Protein AF-Q17BY6-F1 (afdb_monomer)

InterPro domains:
  IPR004481 Sodium/potassium/calcium exchanger [PTHR10846] (1-172)
  IPR004481 Sodium/potassium/calcium exchanger [TIGR00367] (18-169)
  IPR004837 Sodium/calcium exchanger membrane region [PF01699] (20-161)
  IPR044880 NCX, central ion-binding domain superfamily [G3DSA:1.20.1420.30] (51-187)

Solvent-accessible surface area (backbone atoms only — not comparable to full-atom values): 12194 Å² total; per-residue (Å²): 129,84,80,73,97,64,57,76,70,49,41,74,75,53,47,50,59,57,52,52,51,51,51,52,50,51,52,52,50,52,53,48,46,43,63,72,49,47,51,56,52,50,52,52,52,35,62,75,69,70,56,56,69,70,58,38,49,70,43,56,53,48,51,57,68,47,42,64,57,51,51,53,43,54,56,45,51,79,70,39,94,47,79,69,41,56,57,50,48,54,49,49,54,54,47,49,55,53,49,52,54,50,50,50,63,72,70,48,92,63,89,79,85,72,62,65,66,66,53,53,51,54,52,50,55,50,51,52,53,52,52,52,50,55,57,53,53,72,72,78,57,86,48,74,66,58,56,47,50,56,50,48,53,51,51,52,48,56,51,48,58,67,52,44,61,60,50,56,66,70,69,74,67,76,92,75,83,70,73,72,72,80,82,47,68,60,58,56,47,51,49,50,51,49,50,53,52,53,52,50,54,55,65,73,69,60,133

Mean predicted aligned error: 12.89 Å

pLDDT: mean 71.45, std 16.52, range [37.72, 91.88]

Organism: Aedes aegypti (NCBI:txid7159)

Radius of gyration: 22.15 Å; Cα contacts (8 Å, |Δi|>4): 42; chains: 1; bounding box: 62×40×50 Å

Sequence (207 aa):
FPEDLFTLEQRRNGAVVLHILGVIYMFVALAIVCDEFFVPSLDVIIEKLGITDDVAGATFMAAGGSAPELFTSVIGVFVSFDDVGIGTIVGSAVFNILFVIGMCALFSKTLLTLTWWPLFRDCTFYSVSLLTLIYFFRDNSIEWWEALVLFIIYIAYAVFMKFNQTVERCCGGKNICSRFPRVGFVSDLSSIYGTIIDGTIKMASLP

Foldseek 3Di:
DPDDPDDPVRCVVPCVVVVVVVVVVVVVVVLCCCQPPVVVVLVVVCVVVVHDPVVSCVPVVVCSVCVVLVVVLVVQCVVDPAPVSVVVSVVVVVCCVCVVVVVCVVPDPDDDPDDPVVVVLVVVLVVVLVVLVVVCCVVVDHDPVSVVVSVVSVVVSVVVSVCVVVVVVVVDDDDPPCPPPSPSVVVVVVVVVVCVVVVVVVVVPDD

Structure (mmCIF, N/CA/C/O backbone):
data_AF-Q17BY6-F1
#
_entry.id   AF-Q17BY6-F1
#
loop_
_atom_site.group_PDB
_atom_site.id
_atom_site.type_symbol
_atom_site.label_atom_id
_atom_site.label_alt_id
_atom_site.label_comp_id
_atom_site.label_asym_id
_atom_site.label_entity_id
_atom_site.label_seq_id
_atom_site.pdbx_PDB_ins_code
_atom_site.Cartn_x
_atom_site.Cartn_y
_atom_site.Cartn_z
_atom_site.occupancy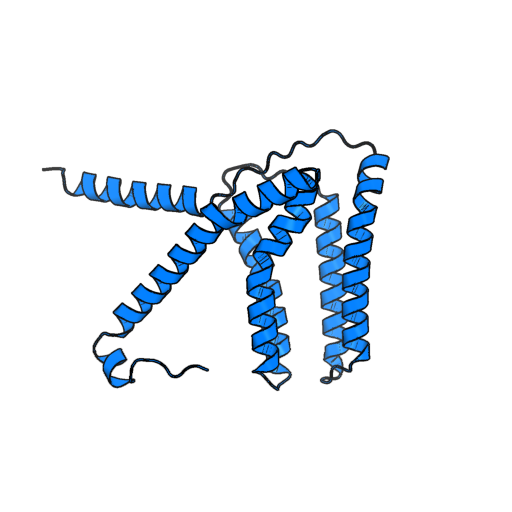
_atom_site.B_iso_or_equiv
_atom_site.auth_seq_id
_atom_site.auth_comp_id
_atom_site.auth_asym_id
_atom_site.auth_atom_id
_atom_site.pdbx_PDB_model_num
ATOM 1 N N . PHE A 1 1 ? 10.530 7.530 -20.402 1.00 44.47 1 PHE A N 1
ATOM 2 C CA . PHE A 1 1 ? 11.345 7.944 -19.243 1.00 44.47 1 PHE A CA 1
ATOM 3 C C . PHE A 1 1 ? 11.883 9.339 -19.519 1.00 44.47 1 PHE A C 1
ATOM 5 O O . PHE A 1 1 ? 12.320 9.543 -20.647 1.00 44.47 1 PHE A O 1
ATOM 12 N N . PRO A 1 2 ? 11.776 10.306 -18.589 1.00 48.66 2 PRO A N 1
ATOM 13 C CA . PRO A 1 2 ? 12.381 11.624 -18.784 1.00 48.66 2 PRO A CA 1
ATOM 14 C C . PRO A 1 2 ? 13.899 11.473 -18.939 1.00 48.66 2 PRO A C 1
ATOM 16 O O . PRO A 1 2 ? 14.495 10.608 -18.299 1.00 48.66 2 PRO A O 1
ATOM 19 N N . GLU A 1 3 ? 14.505 12.272 -19.815 1.00 49.59 3 GLU A N 1
ATOM 20 C CA . GLU A 1 3 ? 15.957 12.264 -19.998 1.00 49.59 3 GLU A CA 1
ATOM 21 C C . GLU A 1 3 ? 16.642 12.737 -18.708 1.00 49.59 3 GLU A C 1
ATOM 23 O O . GLU A 1 3 ? 16.251 13.747 -18.116 1.00 49.59 3 GLU A O 1
ATOM 28 N N . ASP A 1 4 ? 17.635 11.973 -18.244 1.00 58.44 4 ASP A N 1
ATOM 29 C CA . ASP A 1 4 ? 18.432 12.321 -17.067 1.00 58.44 4 ASP A CA 1
ATOM 30 C C . ASP A 1 4 ? 19.098 13.688 -17.305 1.00 58.44 4 ASP A C 1
ATOM 32 O O . ASP A 1 4 ? 19.803 13.885 -18.294 1.00 58.44 4 ASP A O 1
ATOM 36 N N . LEU A 1 5 ? 18.916 14.632 -16.374 1.00 58.53 5 LEU A N 1
ATOM 37 C CA . LEU A 1 5 ? 19.451 16.000 -16.485 1.00 58.53 5 LEU A CA 1
ATOM 38 C C . LEU A 1 5 ? 20.998 16.058 -16.488 1.00 58.53 5 LEU A C 1
ATOM 40 O O . LEU A 1 5 ? 21.574 17.124 -16.695 1.00 58.53 5 LEU A O 1
ATOM 44 N N . PHE A 1 6 ? 21.672 14.931 -16.226 1.00 58.47 6 PHE A N 1
ATOM 45 C CA . PHE A 1 6 ? 23.123 14.822 -16.084 1.00 58.47 6 PHE A CA 1
ATOM 46 C C . PHE A 1 6 ? 23.700 13.722 -16.981 1.00 58.47 6 PHE A C 1
ATOM 48 O O . PHE A 1 6 ? 23.276 12.567 -16.938 1.00 58.47 6 PHE A O 1
ATOM 55 N N . THR A 1 7 ? 24.738 14.063 -17.743 1.00 67.25 7 THR A N 1
ATOM 56 C CA . THR A 1 7 ? 25.498 13.126 -18.580 1.00 67.25 7 THR A CA 1
ATOM 57 C C . THR A 1 7 ? 26.375 12.181 -17.738 1.00 67.25 7 THR A C 1
ATOM 59 O O . THR A 1 7 ? 26.792 12.498 -16.620 1.00 67.25 7 THR A O 1
ATOM 62 N N . LEU A 1 8 ? 26.686 10.993 -18.280 1.00 63.50 8 LEU A N 1
ATOM 63 C CA . LEU A 1 8 ? 27.449 9.924 -17.603 1.00 63.50 8 LEU A CA 1
ATOM 64 C C . LEU A 1 8 ? 28.819 10.382 -17.057 1.00 63.50 8 LEU A C 1
ATOM 66 O O . LEU A 1 8 ? 29.254 9.908 -16.005 1.00 63.50 8 LEU A O 1
ATOM 70 N N . GLU A 1 9 ? 29.482 11.330 -17.725 1.00 64.56 9 GLU A N 1
ATOM 71 C CA . GLU A 1 9 ? 30.765 11.893 -17.277 1.00 64.56 9 GLU A CA 1
ATOM 72 C C . GLU A 1 9 ? 30.624 12.762 -16.016 1.00 64.56 9 GLU A C 1
ATOM 74 O O . GLU A 1 9 ? 31.494 12.739 -15.143 1.00 64.56 9 GLU A O 1
ATOM 79 N N . GLN A 1 10 ? 29.494 13.458 -15.859 1.00 61.78 10 GLN A N 1
ATOM 80 C CA . GLN A 1 10 ? 29.205 14.309 -14.703 1.00 61.78 10 GLN A CA 1
ATOM 81 C C . GLN A 1 10 ? 28.865 13.477 -13.458 1.00 61.78 10 GLN A C 1
ATOM 83 O O . GLN A 1 10 ? 29.325 13.802 -12.360 1.00 61.78 10 GLN A O 1
ATOM 88 N N . ARG A 1 11 ? 28.165 12.338 -13.619 1.00 61.31 11 ARG A N 1
ATOM 89 C CA . ARG A 1 11 ? 27.981 11.346 -12.537 1.00 61.31 11 ARG A CA 1
ATOM 90 C C . ARG A 1 11 ? 29.324 10.814 -12.027 1.00 61.31 11 ARG A C 1
ATOM 92 O O . ARG A 1 11 ? 29.521 10.751 -10.814 1.00 61.31 11 ARG A O 1
ATOM 99 N N . ARG A 1 12 ? 30.269 10.495 -12.921 1.00 63.47 12 ARG A N 1
ATOM 100 C CA . ARG A 1 12 ? 31.581 9.930 -12.549 1.00 63.47 12 ARG A CA 1
ATOM 101 C C . ARG A 1 12 ? 32.501 10.924 -11.820 1.00 63.47 12 ARG A C 1
ATOM 103 O O . ARG A 1 12 ? 33.321 10.491 -11.020 1.00 63.47 12 ARG A O 1
ATOM 110 N N . ASN A 1 13 ? 32.311 12.231 -12.021 1.00 67.50 13 ASN A N 1
ATOM 111 C CA . ASN A 1 13 ? 33.064 13.308 -11.357 1.00 67.50 13 ASN A CA 1
ATOM 112 C C . ASN A 1 13 ? 32.446 13.803 -10.028 1.00 67.50 13 ASN A C 1
ATOM 114 O O . ASN A 1 13 ? 32.838 14.853 -9.525 1.00 67.50 13 ASN A O 1
ATOM 118 N N . GLY A 1 14 ? 31.491 13.067 -9.444 1.00 68.19 14 GLY A N 1
ATOM 119 C CA . GLY A 1 14 ? 30.930 13.366 -8.118 1.00 68.19 14 GLY A CA 1
ATOM 120 C C . GLY A 1 14 ? 29.454 13.776 -8.101 1.00 68.19 14 GLY A C 1
ATOM 121 O O . GLY A 1 14 ? 28.873 13.867 -7.020 1.00 68.19 14 GLY A O 1
ATOM 122 N N . ALA A 1 15 ? 28.791 13.933 -9.257 1.00 70.00 15 ALA A N 1
ATOM 123 C CA . ALA A 1 15 ? 27.357 14.260 -9.296 1.00 70.00 15 ALA A CA 1
ATOM 124 C C . ALA A 1 15 ? 26.448 13.120 -8.788 1.00 70.00 15 ALA A C 1
ATOM 126 O O . ALA A 1 15 ? 25.268 13.345 -8.527 1.00 70.00 15 ALA A O 1
ATOM 127 N N . VAL A 1 16 ? 26.988 11.911 -8.579 1.00 78.00 16 VAL A N 1
ATOM 128 C CA . VAL A 1 16 ? 26.281 10.829 -7.871 1.00 78.00 16 VAL A CA 1
ATOM 129 C C . VAL A 1 16 ? 25.930 11.241 -6.437 1.00 78.00 16 VAL A C 1
ATOM 131 O O . VAL A 1 16 ? 24.822 10.963 -5.989 1.00 78.00 16 VAL A O 1
ATOM 134 N N . VAL A 1 17 ? 26.814 11.963 -5.736 1.00 80.75 17 VAL A N 1
ATOM 135 C CA . VAL A 1 17 ? 26.554 12.419 -4.356 1.00 80.75 17 VAL A CA 1
ATOM 136 C C . VAL A 1 17 ? 25.397 13.418 -4.326 1.00 80.75 17 VAL A C 1
ATOM 138 O O . VAL A 1 17 ? 24.508 13.309 -3.486 1.00 80.75 17 VAL A O 1
ATOM 141 N N . LEU A 1 18 ? 25.356 14.345 -5.286 1.00 81.81 18 LEU A N 1
ATOM 142 C CA . LEU A 1 18 ? 24.273 15.322 -5.414 1.00 81.81 18 LEU A CA 1
ATOM 143 C C . LEU A 1 18 ? 22.936 14.644 -5.749 1.00 81.81 18 LEU A C 1
ATOM 145 O O . LEU A 1 18 ? 21.914 14.991 -5.163 1.00 81.81 18 LEU A O 1
ATOM 149 N N . HIS A 1 19 ? 22.942 13.634 -6.624 1.00 80.88 19 HIS A N 1
ATOM 150 C CA . HIS A 1 19 ? 21.752 12.831 -6.909 1.00 80.88 19 HIS A CA 1
ATOM 151 C C . HIS A 1 19 ? 21.229 12.096 -5.672 1.00 80.88 19 HIS A C 1
ATOM 153 O O . HIS A 1 19 ? 20.029 12.136 -5.411 1.00 80.88 19 HIS A O 1
ATOM 159 N N . ILE A 1 20 ? 22.112 11.457 -4.899 1.00 85.56 20 ILE A N 1
ATOM 160 C CA . ILE A 1 20 ? 21.731 10.756 -3.666 1.00 85.56 20 ILE A CA 1
ATOM 161 C C . ILE A 1 20 ? 21.122 11.743 -2.663 1.00 85.56 20 ILE A C 1
ATOM 163 O O . ILE A 1 20 ? 20.053 11.475 -2.119 1.00 85.56 20 ILE A O 1
ATOM 167 N N . LEU A 1 21 ? 21.745 12.910 -2.470 1.00 88.00 21 LEU A N 1
ATOM 168 C CA . LEU A 1 21 ? 21.202 13.964 -1.607 1.00 88.00 21 LEU A CA 1
ATOM 169 C C . LEU A 1 21 ? 19.832 14.458 -2.088 1.00 88.00 21 LEU A C 1
ATOM 171 O O . LEU A 1 21 ? 18.933 14.638 -1.271 1.00 88.00 21 LEU A O 1
ATOM 175 N N . GLY A 1 22 ? 19.649 14.626 -3.400 1.00 88.06 22 GLY A N 1
ATOM 176 C CA . GLY A 1 22 ? 18.367 15.011 -3.989 1.00 88.06 22 GLY A CA 1
ATOM 177 C C . GLY A 1 22 ? 17.263 13.980 -3.740 1.00 88.06 22 GLY A C 1
ATOM 178 O O . GLY A 1 22 ? 16.159 14.351 -3.349 1.00 88.06 22 GLY A O 1
ATOM 179 N N . VAL A 1 23 ? 17.561 12.686 -3.898 1.00 87.19 23 VAL A N 1
ATOM 180 C CA . VAL A 1 23 ? 16.599 11.602 -3.631 1.00 87.19 23 VAL A CA 1
ATOM 181 C C . VAL A 1 23 ? 16.244 11.532 -2.145 1.00 87.19 23 VAL A C 1
ATOM 183 O O . VAL A 1 23 ? 15.066 11.430 -1.811 1.00 87.19 23 VAL A O 1
ATOM 186 N N . ILE A 1 24 ? 17.232 11.647 -1.250 1.00 87.56 24 ILE A N 1
ATOM 187 C CA . ILE A 1 24 ? 16.995 11.675 0.202 1.00 87.56 24 ILE A CA 1
ATOM 188 C C . ILE A 1 24 ? 16.124 12.878 0.579 1.00 87.56 24 ILE A C 1
ATOM 190 O O . ILE A 1 24 ? 15.160 12.723 1.324 1.00 87.56 24 ILE A O 1
ATOM 194 N N . TYR A 1 25 ? 16.421 14.062 0.040 1.00 89.19 25 TYR A N 1
ATOM 195 C CA . TYR A 1 25 ? 15.635 15.267 0.294 1.00 89.19 25 TYR A CA 1
ATOM 196 C C . TYR A 1 25 ? 14.179 15.103 -0.157 1.00 89.19 25 TYR A C 1
ATOM 198 O O . TYR A 1 25 ? 13.266 15.410 0.606 1.00 89.19 25 TYR A O 1
ATOM 206 N N . MET A 1 26 ? 13.951 14.563 -1.359 1.00 88.25 26 MET A N 1
ATOM 207 C CA . MET A 1 26 ? 12.599 14.310 -1.870 1.00 88.25 26 MET A CA 1
ATOM 208 C C . MET A 1 26 ? 11.850 13.269 -1.034 1.00 88.25 26 MET A C 1
ATOM 210 O O . MET A 1 26 ? 10.666 13.447 -0.756 1.00 88.25 26 MET A O 1
ATOM 214 N N . PHE A 1 27 ? 12.536 12.216 -0.586 1.00 85.69 27 PHE A N 1
ATOM 215 C CA . PHE A 1 27 ? 11.949 11.204 0.288 1.00 85.69 27 PHE A CA 1
ATOM 216 C C . PHE A 1 27 ? 11.510 11.796 1.634 1.00 85.69 27 PHE A C 1
ATOM 218 O O . PHE A 1 27 ? 10.378 11.582 2.063 1.00 85.69 27 PHE A O 1
ATOM 225 N N . VAL A 1 28 ? 12.372 12.595 2.274 1.00 85.81 28 VAL A N 1
ATOM 226 C CA . VAL A 1 28 ? 12.053 13.270 3.542 1.00 85.81 28 VAL A CA 1
ATOM 227 C C . VAL A 1 28 ? 10.919 14.279 3.357 1.00 85.81 28 VAL A C 1
ATOM 229 O O . VAL A 1 28 ? 10.002 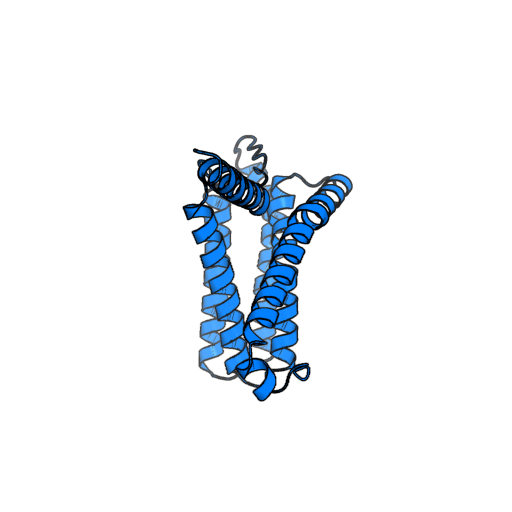14.315 4.173 1.00 85.81 28 VAL A O 1
ATOM 232 N N . ALA A 1 29 ? 10.935 15.060 2.274 1.00 87.56 29 ALA A N 1
ATOM 233 C CA . ALA A 1 29 ? 9.875 16.018 1.978 1.00 87.56 29 ALA A CA 1
ATOM 234 C C . ALA A 1 29 ? 8.510 15.327 1.821 1.00 87.56 29 ALA A C 1
ATOM 236 O O . ALA A 1 29 ? 7.535 15.763 2.429 1.00 87.56 29 ALA A O 1
ATOM 237 N N . LEU A 1 30 ? 8.440 14.221 1.071 1.00 85.88 30 LEU A N 1
ATOM 238 C CA . LEU A 1 30 ? 7.210 13.436 0.930 1.00 85.88 30 LEU A CA 1
ATOM 239 C C . LEU A 1 30 ? 6.749 12.846 2.264 1.00 85.88 30 LEU A C 1
ATOM 241 O O . LEU A 1 30 ? 5.561 12.906 2.568 1.00 85.88 30 LEU A O 1
ATOM 245 N N . ALA A 1 31 ? 7.671 12.329 3.081 1.00 83.19 31 ALA A N 1
ATOM 246 C CA . ALA A 1 31 ? 7.336 11.793 4.397 1.00 83.19 31 ALA A CA 1
ATOM 247 C C . ALA A 1 31 ? 6.708 12.860 5.313 1.00 83.19 31 ALA A C 1
ATOM 249 O O . ALA A 1 31 ? 5.693 12.593 5.953 1.00 83.19 31 ALA A O 1
ATOM 250 N N . ILE A 1 32 ? 7.263 14.079 5.327 1.00 84.81 32 ILE A N 1
ATOM 251 C CA . ILE A 1 32 ? 6.724 15.206 6.106 1.00 84.81 32 ILE A CA 1
ATOM 252 C C . ILE A 1 32 ? 5.351 15.625 5.573 1.00 84.81 32 ILE A C 1
ATOM 254 O O . ILE A 1 32 ? 4.427 15.824 6.354 1.00 84.81 32 ILE A O 1
ATOM 258 N N . VAL A 1 33 ? 5.184 15.721 4.251 1.00 87.31 33 VAL A N 1
ATOM 259 C CA . VAL A 1 33 ? 3.893 16.099 3.653 1.00 87.31 33 VAL A CA 1
ATOM 260 C C . VAL A 1 33 ? 2.806 15.070 3.979 1.00 87.31 33 VAL A C 1
ATOM 262 O O . VAL A 1 33 ? 1.674 15.444 4.295 1.00 87.31 33 VAL A O 1
ATOM 265 N N . CYS A 1 34 ? 3.144 13.781 3.953 1.00 83.88 34 CYS A N 1
ATOM 266 C CA . CYS A 1 34 ? 2.216 12.722 4.328 1.00 83.88 34 CYS A CA 1
ATOM 267 C C . CYS A 1 34 ? 1.803 12.807 5.810 1.00 83.88 34 CYS A C 1
ATOM 269 O O . CYS A 1 34 ? 0.619 12.695 6.119 1.00 83.88 34 CYS A O 1
ATOM 271 N N . ASP A 1 35 ? 2.740 13.042 6.729 1.00 82.12 35 ASP A N 1
ATOM 272 C CA . ASP A 1 35 ? 2.432 13.071 8.168 1.00 82.12 35 ASP A CA 1
ATOM 273 C C . ASP A 1 35 ? 1.723 14.373 8.591 1.00 82.12 35 ASP A C 1
ATOM 275 O O . ASP A 1 35 ? 0.725 14.340 9.311 1.00 82.12 35 ASP A O 1
ATOM 279 N N . GLU A 1 36 ? 2.185 15.532 8.106 1.00 83.62 36 GLU A N 1
ATOM 280 C CA . GLU A 1 36 ? 1.682 16.838 8.556 1.00 83.62 36 GLU A CA 1
ATOM 281 C C . GLU A 1 36 ? 0.464 17.352 7.783 1.00 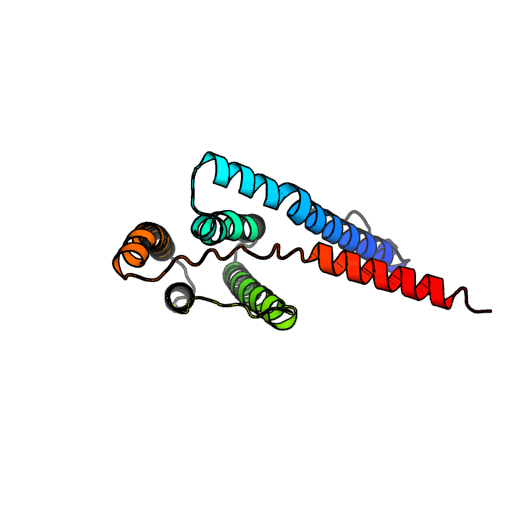83.62 36 GLU A C 1
ATOM 283 O O . GLU A 1 36 ? -0.326 18.116 8.339 1.00 83.62 36 GLU A O 1
ATOM 288 N N . PHE A 1 37 ? 0.284 16.960 6.518 1.00 86.19 37 PHE A N 1
ATOM 289 C CA . PHE A 1 37 ? -0.807 17.481 5.683 1.00 86.19 37 PHE A CA 1
ATOM 290 C C . PHE A 1 37 ? -1.798 16.399 5.268 1.00 86.19 37 PHE A C 1
ATOM 292 O O . PHE A 1 37 ? -3.008 16.627 5.337 1.00 86.19 37 PHE A O 1
ATOM 299 N N . PHE A 1 38 ? -1.323 15.223 4.852 1.00 85.56 38 PHE A N 1
ATOM 300 C CA . PHE A 1 38 ? -2.204 14.180 4.326 1.00 85.56 38 PHE A CA 1
ATOM 301 C C . PHE A 1 38 ? -3.069 13.534 5.416 1.00 85.56 38 PHE A C 1
ATOM 303 O O . PHE A 1 38 ? -4.293 13.515 5.276 1.00 85.56 38 PHE A O 1
ATOM 310 N N . VAL A 1 39 ? -2.469 13.076 6.521 1.00 84.62 39 VAL A N 1
ATOM 311 C CA . VAL A 1 39 ? -3.212 12.442 7.629 1.00 84.62 39 VAL A CA 1
ATOM 312 C C . VAL A 1 39 ? -4.264 13.387 8.240 1.00 84.62 39 VAL A C 1
ATOM 314 O O . VAL A 1 39 ? -5.431 12.993 8.294 1.00 84.62 39 VAL A O 1
ATOM 317 N N . PRO A 1 40 ? -3.952 14.654 8.593 1.00 85.56 40 PRO A N 1
ATOM 318 C CA . PRO A 1 40 ? -4.956 15.567 9.151 1.00 85.56 40 PRO A CA 1
ATOM 319 C C . PRO A 1 40 ? -6.071 15.924 8.166 1.00 85.56 40 PRO A C 1
ATOM 321 O O . PRO A 1 40 ? -7.211 16.151 8.569 1.00 85.56 40 PRO A O 1
ATOM 324 N N . SER A 1 41 ? -5.770 15.964 6.865 1.00 87.69 41 SER A N 1
ATOM 325 C CA . SER A 1 41 ? -6.795 16.191 5.841 1.00 87.69 41 SER A CA 1
ATOM 326 C C . SER A 1 41 ? -7.807 15.045 5.797 1.00 87.69 41 SER A C 1
ATOM 328 O O . SER A 1 41 ? -9.004 15.296 5.651 1.00 87.69 41 SER A O 1
ATOM 330 N N . LEU A 1 42 ? -7.351 13.797 5.957 1.00 85.31 42 LEU A N 1
ATOM 331 C CA . LEU A 1 42 ? -8.242 12.642 6.057 1.00 85.31 42 LEU A CA 1
ATOM 332 C C . LEU A 1 42 ? -9.103 12.712 7.322 1.00 85.31 42 LEU A C 1
ATOM 334 O O . LEU A 1 42 ? -10.310 12.497 7.223 1.00 85.31 42 LEU A O 1
ATOM 338 N N . ASP A 1 43 ? -8.527 13.084 8.467 1.00 83.44 43 ASP A N 1
ATOM 339 C CA . ASP A 1 43 ? -9.265 13.222 9.731 1.00 83.44 43 ASP A CA 1
ATOM 340 C C . ASP A 1 43 ? -10.424 14.226 9.613 1.00 83.44 43 ASP A C 1
ATOM 342 O O . ASP A 1 43 ? -11.550 13.934 10.018 1.00 83.44 43 ASP A O 1
ATOM 346 N N . VAL A 1 44 ? -10.196 15.380 8.974 1.00 86.56 44 VAL A N 1
ATOM 347 C CA . VAL A 1 44 ? -11.257 16.377 8.739 1.00 86.56 44 VAL A CA 1
ATOM 348 C C . VAL A 1 44 ? -12.364 15.813 7.842 1.00 86.56 44 VAL A C 1
ATOM 350 O O . VAL A 1 44 ? -13.545 16.056 8.091 1.00 86.56 44 VAL A O 1
ATOM 353 N N . ILE A 1 45 ? -12.018 15.051 6.800 1.00 84.62 45 ILE A N 1
ATOM 354 C CA . ILE A 1 45 ? -13.008 14.418 5.913 1.00 84.62 45 ILE A CA 1
ATOM 355 C C . ILE A 1 45 ? -13.850 13.399 6.692 1.00 84.62 45 ILE A C 1
ATOM 357 O O . ILE A 1 45 ? -15.074 13.379 6.554 1.00 84.62 45 ILE A O 1
ATOM 361 N N . ILE A 1 46 ? -13.210 12.588 7.533 1.00 82.31 46 ILE A N 1
ATOM 362 C CA . ILE A 1 46 ? -13.861 11.589 8.385 1.00 82.31 46 ILE A CA 1
ATOM 363 C C . ILE A 1 46 ? -14.834 12.260 9.361 1.00 82.31 46 ILE A C 1
ATOM 365 O O . ILE A 1 46 ? -15.990 11.837 9.457 1.00 82.31 46 ILE A O 1
ATOM 369 N N . GLU A 1 47 ? -14.406 13.346 10.010 1.00 81.75 47 GLU A N 1
ATOM 370 C CA . GLU A 1 47 ? -15.231 14.126 10.937 1.00 81.75 47 GLU A CA 1
ATOM 371 C C . GLU A 1 47 ? -16.464 14.713 10.232 1.00 81.75 47 GLU A C 1
ATOM 373 O O . GLU A 1 47 ? -17.580 14.649 10.753 1.00 81.75 47 GLU A O 1
ATOM 378 N N . LYS A 1 48 ? -16.303 15.231 9.005 1.00 85.19 48 LYS A N 1
ATOM 379 C CA . LYS A 1 48 ? -17.421 15.763 8.206 1.00 85.19 48 LYS A CA 1
ATOM 380 C C . LYS A 1 48 ? -18.383 14.684 7.715 1.00 85.19 48 LYS A C 1
ATOM 382 O O . LYS A 1 48 ? -19.571 14.969 7.572 1.00 85.19 48 LYS A O 1
ATOM 387 N N . LEU A 1 49 ? -17.892 13.475 7.452 1.00 79.88 49 LEU A N 1
ATOM 388 C CA . LEU A 1 49 ? -18.707 12.338 7.019 1.00 79.88 49 LEU A CA 1
ATOM 389 C C . LEU A 1 49 ? -19.379 11.596 8.187 1.00 79.88 49 LEU A C 1
ATOM 391 O O . LEU A 1 49 ? -20.253 10.765 7.943 1.00 79.88 49 LEU A O 1
ATOM 395 N N . GLY A 1 50 ? -19.011 11.891 9.440 1.00 73.69 50 GLY A N 1
ATOM 396 C CA . GLY A 1 50 ? -19.596 11.264 10.630 1.00 73.69 50 GLY A CA 1
ATOM 397 C C . GLY A 1 50 ? -19.305 9.763 10.735 1.00 73.69 50 GLY A C 1
ATOM 398 O O . GLY A 1 50 ? -20.114 9.008 11.277 1.00 73.69 50 GLY A O 1
ATOM 399 N N . ILE A 1 51 ? -18.181 9.318 10.169 1.00 70.19 51 ILE A N 1
ATOM 400 C CA . ILE A 1 51 ? -17.751 7.918 10.180 1.00 70.19 51 ILE A CA 1
ATOM 401 C C . ILE A 1 51 ? -16.979 7.647 11.475 1.00 70.19 51 ILE A C 1
ATOM 403 O O . ILE A 1 51 ? -16.238 8.495 11.954 1.00 70.19 51 ILE A O 1
ATOM 407 N N . THR A 1 52 ? -17.152 6.459 12.052 1.00 66.94 52 THR A N 1
ATOM 408 C CA . THR A 1 52 ? -16.399 6.029 13.238 1.00 66.94 52 THR A CA 1
ATOM 409 C C . THR A 1 52 ? -14.917 5.828 12.915 1.00 66.94 52 THR A C 1
ATOM 411 O O . THR A 1 52 ? -14.608 5.202 11.898 1.00 66.94 52 THR A O 1
ATOM 414 N N . ASP A 1 53 ? -14.026 6.259 13.810 1.00 68.06 53 ASP A N 1
ATOM 415 C CA . ASP A 1 53 ? -12.560 6.222 13.647 1.00 68.06 53 ASP A CA 1
ATOM 416 C C . ASP A 1 53 ? -12.014 4.860 13.178 1.00 68.06 53 ASP A C 1
ATOM 418 O O . ASP A 1 53 ? -11.140 4.803 12.313 1.00 68.06 53 ASP A O 1
ATOM 422 N N . ASP A 1 54 ? -12.584 3.748 13.653 1.00 61.06 54 ASP A N 1
ATOM 423 C CA . ASP A 1 54 ? -12.148 2.396 13.268 1.00 61.06 54 ASP A CA 1
ATOM 424 C C . ASP A 1 54 ? -12.375 2.100 11.772 1.00 61.06 54 ASP A C 1
ATOM 426 O O . ASP A 1 54 ? -11.553 1.489 11.089 1.00 61.06 54 ASP A O 1
ATOM 430 N N . VAL A 1 55 ? -13.498 2.577 11.234 1.00 62.81 55 VAL A N 1
ATOM 431 C CA . VAL A 1 55 ? -13.885 2.416 9.822 1.00 62.81 55 VAL A CA 1
ATOM 432 C C . VAL A 1 55 ? -13.081 3.355 8.935 1.00 62.81 55 VAL A C 1
ATOM 434 O O . VAL A 1 55 ? -12.696 3.012 7.814 1.00 62.81 55 VAL A O 1
ATOM 437 N N . ALA A 1 56 ? -12.841 4.548 9.460 1.00 69.44 56 ALA A N 1
ATOM 438 C CA . ALA A 1 56 ? -12.043 5.588 8.856 1.00 69.44 56 ALA A CA 1
ATOM 439 C C . ALA A 1 56 ? -10.586 5.154 8.653 1.00 69.44 56 ALA A C 1
ATOM 441 O O . ALA A 1 56 ? -10.073 5.264 7.537 1.00 69.44 56 ALA A O 1
ATOM 442 N N . GLY A 1 57 ? -9.965 4.572 9.682 1.00 67.75 57 GLY A N 1
ATOM 443 C CA . GLY A 1 57 ? -8.629 3.987 9.592 1.00 67.75 57 GLY A CA 1
ATOM 444 C C . GLY A 1 57 ? -8.570 2.834 8.586 1.00 67.75 57 GLY A C 1
ATOM 445 O O . GLY A 1 57 ? -7.713 2.818 7.703 1.00 67.75 57 GLY A O 1
ATOM 446 N N . ALA A 1 58 ? -9.537 1.912 8.650 1.00 63.16 58 ALA A N 1
ATOM 447 C CA . ALA A 1 58 ? -9.585 0.750 7.761 1.00 63.16 58 ALA A CA 1
ATOM 448 C C . ALA A 1 58 ? -9.826 1.099 6.280 1.00 63.16 58 ALA A C 1
ATOM 450 O O . ALA A 1 58 ? -9.481 0.306 5.408 1.00 63.16 58 ALA A O 1
ATOM 451 N N . THR A 1 59 ? -10.421 2.259 5.984 1.00 72.88 59 THR A N 1
ATOM 452 C CA . THR A 1 59 ? -10.820 2.626 4.616 1.00 72.88 59 THR A CA 1
ATOM 453 C C . THR A 1 59 ? -10.029 3.813 4.087 1.00 72.88 59 THR A C 1
ATOM 455 O O . THR A 1 59 ? -9.290 3.666 3.123 1.00 72.88 59 THR A O 1
ATOM 458 N N . PHE A 1 60 ? -10.168 4.994 4.694 1.00 78.88 60 PHE A N 1
ATOM 459 C CA . PHE A 1 60 ? -9.617 6.237 4.150 1.00 78.88 60 PHE A CA 1
ATOM 460 C C . PHE A 1 60 ? -8.113 6.351 4.376 1.00 78.88 60 PHE A C 1
ATOM 462 O O . PHE A 1 60 ? -7.397 6.713 3.445 1.00 78.88 60 PHE A O 1
ATOM 469 N N . MET A 1 61 ? -7.622 6.002 5.569 1.00 79.69 61 MET A N 1
ATOM 470 C CA . MET A 1 61 ? -6.178 6.012 5.833 1.00 79.69 61 MET A CA 1
ATOM 471 C C . MET A 1 61 ? -5.459 4.929 5.025 1.00 79.69 61 MET A C 1
ATOM 473 O O . MET A 1 61 ? -4.454 5.217 4.376 1.00 79.69 61 MET A O 1
ATOM 477 N N . ALA A 1 62 ? -6.014 3.713 4.993 1.00 77.25 62 ALA A N 1
ATOM 478 C CA . ALA A 1 62 ? -5.473 2.616 4.193 1.00 77.25 62 ALA A CA 1
ATOM 479 C C . ALA A 1 62 ? -5.487 2.927 2.683 1.00 77.25 62 ALA A C 1
ATOM 481 O O . ALA A 1 62 ? -4.450 2.845 2.028 1.00 77.25 62 ALA A O 1
ATOM 482 N N . ALA A 1 63 ? -6.630 3.353 2.126 1.00 80.25 63 ALA A N 1
ATOM 483 C CA . ALA A 1 63 ? -6.729 3.705 0.706 1.00 80.25 63 ALA A CA 1
ATOM 484 C C . ALA A 1 63 ? -5.848 4.906 0.349 1.00 80.25 63 ALA A C 1
ATOM 486 O O . ALA A 1 63 ? -5.267 4.950 -0.734 1.00 80.25 63 ALA A O 1
ATOM 487 N N . GLY A 1 64 ? -5.731 5.866 1.266 1.00 83.06 64 GLY A N 1
ATOM 488 C CA . GLY A 1 64 ? -4.888 7.032 1.098 1.00 83.06 64 GLY A CA 1
ATOM 489 C C . GLY A 1 64 ? -3.403 6.688 0.977 1.00 83.06 64 GLY A C 1
ATOM 490 O O . GLY A 1 64 ? -2.737 7.181 0.069 1.00 83.06 64 GLY A O 1
ATOM 491 N N . GLY A 1 65 ? -2.904 5.804 1.845 1.00 82.12 65 GLY A N 1
ATOM 492 C CA . GLY A 1 65 ? -1.516 5.337 1.808 1.00 82.12 65 GLY A CA 1
ATOM 493 C C . GLY A 1 65 ? -1.166 4.551 0.541 1.00 82.12 65 GLY A C 1
ATOM 494 O O . GLY A 1 65 ? -0.069 4.709 0.015 1.00 82.12 65 GLY A O 1
ATOM 495 N N . SER A 1 66 ? -2.107 3.766 0.006 1.00 81.75 66 SER A N 1
ATOM 496 C CA . SER A 1 66 ? -1.895 2.962 -1.209 1.00 81.75 66 SER A CA 1
ATOM 497 C C . SER A 1 66 ? -2.176 3.709 -2.519 1.00 81.75 66 SER A C 1
ATOM 499 O O . SER A 1 66 ? -1.867 3.197 -3.596 1.00 81.75 66 SER A O 1
ATOM 501 N N . ALA A 1 67 ? -2.754 4.914 -2.472 1.00 83.75 67 ALA A N 1
ATOM 502 C CA . ALA A 1 67 ? -3.078 5.677 -3.677 1.00 83.75 67 ALA A CA 1
ATOM 503 C C . ALA A 1 67 ? -1.840 6.008 -4.541 1.00 83.75 67 ALA A C 1
ATOM 505 O O . ALA A 1 67 ? -1.904 5.776 -5.751 1.00 83.75 67 ALA A O 1
ATOM 506 N N . PRO A 1 68 ? -0.701 6.482 -3.989 1.00 82.44 68 PRO A N 1
ATOM 507 C CA . PRO A 1 68 ? 0.503 6.733 -4.782 1.00 82.44 68 PRO A CA 1
ATOM 508 C C . PRO A 1 68 ? 1.017 5.475 -5.490 1.00 82.44 68 PRO A C 1
ATOM 510 O O . PRO A 1 68 ? 1.415 5.545 -6.648 1.00 82.44 68 PRO A O 1
ATOM 513 N N . GLU A 1 69 ? 0.957 4.321 -4.825 1.00 79.19 69 GLU A N 1
ATOM 514 C CA . GLU A 1 69 ? 1.396 3.036 -5.379 1.00 79.19 69 GLU A CA 1
ATOM 515 C C . GLU A 1 69 ? 0.474 2.535 -6.488 1.00 79.19 69 GLU A C 1
ATOM 517 O O . GLU A 1 69 ? 0.931 1.984 -7.491 1.00 79.19 69 GLU A O 1
ATOM 522 N N . LEU A 1 70 ? -0.832 2.764 -6.342 1.00 82.75 70 LEU A N 1
ATOM 523 C CA . LEU A 1 70 ? -1.795 2.503 -7.402 1.00 82.75 70 LEU A CA 1
ATOM 524 C C . LEU A 1 70 ? -1.476 3.359 -8.633 1.00 82.75 70 LEU A C 1
ATOM 526 O O . LEU A 1 70 ? -1.427 2.836 -9.743 1.00 82.75 70 LEU A O 1
ATOM 530 N N . PHE A 1 71 ? -1.209 4.656 -8.449 1.00 84.12 71 PHE A N 1
ATOM 531 C CA . PHE A 1 71 ? -0.858 5.550 -9.554 1.00 84.12 71 PHE A CA 1
ATOM 532 C C . PHE A 1 71 ? 0.440 5.138 -10.249 1.00 84.12 71 PHE A C 1
ATOM 534 O O . PHE A 1 71 ? 0.472 5.081 -11.479 1.00 84.12 71 PHE A O 1
ATOM 541 N N . THR A 1 72 ? 1.497 4.818 -9.499 1.00 83.00 72 THR A N 1
ATOM 542 C CA . THR A 1 72 ? 2.762 4.364 -10.096 1.00 83.00 72 THR A CA 1
ATOM 543 C C . THR A 1 72 ? 2.591 3.034 -10.826 1.00 83.00 72 THR A C 1
ATOM 545 O O . THR A 1 72 ? 3.124 2.884 -11.923 1.00 83.00 72 THR A O 1
ATOM 548 N N . SER A 1 73 ? 1.792 2.111 -10.283 1.00 82.12 73 SER A N 1
ATOM 549 C CA . SER A 1 73 ? 1.485 0.826 -10.922 1.00 82.12 73 SER A CA 1
ATOM 550 C C . SER A 1 73 ? 0.709 1.009 -12.224 1.00 82.12 73 SER A C 1
ATOM 552 O O . SER A 1 73 ? 1.075 0.425 -13.239 1.00 82.12 73 SER A O 1
ATOM 554 N N . VAL A 1 74 ? -0.316 1.868 -12.235 1.00 84.19 74 VAL A N 1
ATOM 555 C CA . VAL A 1 74 ? -1.106 2.177 -13.437 1.00 84.19 74 VAL A CA 1
ATOM 556 C C . VAL A 1 74 ? -0.226 2.799 -14.521 1.00 84.19 74 VAL A C 1
ATOM 558 O O . VAL A 1 74 ? -0.250 2.350 -15.664 1.00 84.19 74 VAL A O 1
ATOM 561 N N . ILE A 1 75 ? 0.595 3.794 -14.168 1.00 83.62 75 ILE A N 1
ATOM 562 C CA . ILE A 1 75 ? 1.538 4.413 -15.111 1.00 83.62 75 ILE A CA 1
ATOM 563 C C . ILE A 1 75 ? 2.551 3.374 -15.621 1.00 83.62 75 ILE A C 1
ATOM 565 O O . ILE A 1 75 ? 2.876 3.372 -16.806 1.00 83.62 75 ILE A O 1
ATOM 569 N N . GLY A 1 76 ? 3.009 2.467 -14.753 1.00 77.44 76 GLY A N 1
ATOM 570 C CA . GLY A 1 76 ? 3.898 1.361 -15.107 1.00 77.44 76 GLY A CA 1
ATOM 571 C C . GLY A 1 76 ? 3.292 0.414 -16.144 1.00 77.44 76 GLY A C 1
ATOM 572 O O . GLY A 1 76 ? 3.950 0.122 -17.138 1.00 77.44 76 GLY A O 1
ATOM 573 N N . VAL A 1 77 ? 2.024 0.011 -15.983 1.00 76.69 77 VAL A N 1
ATOM 574 C CA . VAL A 1 77 ? 1.309 -0.832 -16.967 1.00 76.69 77 VAL A CA 1
ATOM 575 C C . VAL A 1 77 ? 1.247 -0.164 -18.337 1.00 76.69 77 VAL A C 1
ATOM 577 O O . VAL A 1 77 ? 1.488 -0.813 -19.348 1.00 76.69 77 VAL A O 1
ATOM 580 N N . PHE A 1 78 ? 0.940 1.134 -18.393 1.00 76.62 78 PHE A N 1
ATOM 581 C CA . PHE A 1 78 ? 0.825 1.844 -19.671 1.00 76.62 78 PHE A CA 1
ATOM 582 C C . PHE A 1 78 ? 2.163 2.020 -20.403 1.00 76.62 78 PHE A C 1
ATOM 584 O O . PHE A 1 78 ? 2.167 2.304 -21.599 1.00 76.62 78 PHE A O 1
ATOM 591 N N . VAL A 1 79 ? 3.290 1.883 -19.699 1.00 74.56 79 VAL A N 1
ATOM 592 C CA . VAL A 1 79 ? 4.640 2.033 -20.261 1.00 74.56 79 VAL A CA 1
ATOM 593 C C . VAL A 1 79 ? 5.290 0.675 -20.563 1.00 74.56 79 VAL A C 1
ATOM 595 O O . VAL A 1 79 ? 6.082 0.579 -21.500 1.00 74.56 79 VAL A O 1
ATOM 598 N N . SER A 1 80 ? 4.970 -0.370 -19.798 1.00 68.12 80 SER A N 1
ATOM 599 C CA . SER A 1 80 ? 5.519 -1.723 -19.934 1.00 68.12 80 SER A CA 1
ATOM 600 C C . SER A 1 80 ? 4.549 -2.635 -20.698 1.00 68.12 80 SER A C 1
ATOM 602 O O . SER A 1 80 ? 3.652 -3.224 -20.105 1.00 68.12 80 SER A O 1
ATOM 604 N N . PHE A 1 81 ? 4.739 -2.773 -22.013 1.00 61.34 81 PHE A N 1
ATOM 605 C CA . PHE A 1 81 ? 3.884 -3.576 -22.906 1.00 61.34 81 PHE A CA 1
ATOM 606 C C . PHE A 1 81 ? 4.180 -5.092 -22.885 1.00 61.34 81 PHE A C 1
ATOM 608 O O . PHE A 1 81 ? 4.143 -5.724 -23.934 1.00 61.34 81 PHE A O 1
ATOM 615 N N . ASP A 1 82 ? 4.473 -5.683 -21.724 1.00 64.06 82 ASP A N 1
ATOM 616 C CA . ASP A 1 82 ? 4.849 -7.103 -21.618 1.00 64.06 82 ASP A CA 1
ATOM 617 C C . ASP A 1 82 ? 4.342 -7.749 -20.316 1.00 64.06 82 ASP A C 1
ATOM 619 O O . ASP A 1 82 ? 4.221 -7.081 -19.284 1.00 64.06 82 ASP A O 1
ATOM 623 N N . ASP A 1 83 ? 4.143 -9.074 -20.325 1.00 68.19 83 ASP A N 1
ATOM 624 C CA . ASP A 1 83 ? 3.714 -9.892 -19.169 1.00 68.19 83 ASP A CA 1
ATOM 625 C C . ASP A 1 83 ? 4.634 -9.749 -17.937 1.00 68.19 83 ASP A C 1
ATOM 627 O O . ASP A 1 83 ? 4.223 -9.945 -16.789 1.00 68.19 83 ASP A O 1
ATOM 631 N N . VAL A 1 84 ? 5.882 -9.320 -18.160 1.00 70.56 84 VAL A N 1
ATOM 632 C CA . VAL A 1 84 ? 6.869 -8.986 -17.119 1.00 70.56 84 VAL A CA 1
ATOM 633 C C . VAL A 1 84 ? 6.403 -7.813 -16.236 1.00 70.56 84 VAL A C 1
ATOM 635 O O . VAL A 1 84 ? 6.735 -7.751 -15.046 1.00 70.56 84 VAL A O 1
ATOM 638 N N . GLY A 1 85 ? 5.600 -6.893 -16.780 1.00 75.69 85 GLY A N 1
ATOM 639 C CA . GLY A 1 85 ? 5.080 -5.738 -16.047 1.00 75.69 85 GLY A CA 1
ATOM 640 C C . GLY A 1 85 ? 4.115 -6.140 -14.932 1.00 75.69 85 GLY A C 1
ATOM 641 O O . GLY A 1 85 ? 4.214 -5.645 -13.810 1.00 75.69 85 GLY A O 1
ATOM 642 N N . ILE A 1 86 ? 3.239 -7.109 -15.196 1.00 78.62 86 ILE A N 1
ATOM 643 C CA . ILE A 1 86 ? 2.213 -7.547 -14.243 1.00 78.62 86 ILE A CA 1
ATOM 644 C C . ILE A 1 86 ? 2.841 -8.265 -13.045 1.00 78.62 86 ILE A C 1
ATOM 646 O O . ILE A 1 86 ? 2.483 -7.979 -11.901 1.00 78.62 86 ILE A O 1
ATOM 650 N N . GLY A 1 87 ? 3.837 -9.126 -13.283 1.00 82.25 87 GLY A N 1
ATOM 651 C CA . GLY A 1 87 ? 4.594 -9.770 -12.205 1.00 82.25 87 GLY A CA 1
ATOM 652 C C . GLY A 1 87 ? 5.293 -8.758 -11.290 1.00 82.25 87 GLY A C 1
ATOM 653 O O . GLY A 1 87 ? 5.319 -8.936 -10.071 1.00 82.25 87 GLY A O 1
ATOM 654 N N . THR A 1 88 ? 5.787 -7.655 -11.859 1.00 82.62 88 THR A N 1
ATOM 655 C CA . THR A 1 88 ? 6.410 -6.565 -11.094 1.00 82.62 88 THR A CA 1
ATOM 656 C C . THR A 1 88 ? 5.394 -5.842 -10.208 1.00 82.62 88 THR A C 1
ATOM 658 O O . THR A 1 88 ? 5.677 -5.605 -9.037 1.00 82.62 88 THR A O 1
ATOM 661 N N . ILE A 1 89 ? 4.196 -5.559 -10.725 1.00 84.50 89 ILE A N 1
ATOM 662 C CA . ILE A 1 89 ? 3.124 -4.860 -9.994 1.00 84.50 89 ILE A CA 1
ATOM 663 C C . ILE A 1 89 ? 2.612 -5.695 -8.820 1.00 84.50 89 ILE A C 1
ATOM 665 O O . ILE A 1 89 ? 2.459 -5.207 -7.698 1.00 84.50 89 ILE A O 1
ATOM 669 N N . VAL A 1 90 ? 2.366 -6.980 -9.067 1.00 85.94 90 VAL A N 1
ATOM 670 C CA . VAL A 1 90 ? 1.888 -7.912 -8.041 1.00 85.94 90 VAL A CA 1
ATOM 671 C C . VAL A 1 90 ? 2.970 -8.112 -6.983 1.00 85.94 90 VAL A C 1
ATOM 673 O O . VAL A 1 90 ? 2.685 -8.047 -5.787 1.00 85.94 90 VAL A O 1
ATOM 676 N N . GLY A 1 91 ? 4.224 -8.283 -7.412 1.00 86.19 91 GLY A N 1
ATOM 677 C CA . GLY A 1 91 ? 5.376 -8.398 -6.524 1.00 86.19 91 GLY A CA 1
ATOM 678 C C . GLY A 1 91 ? 5.559 -7.170 -5.633 1.00 86.19 91 GLY A C 1
ATOM 679 O O . GLY A 1 91 ? 5.743 -7.327 -4.427 1.00 86.19 91 GLY A O 1
ATOM 680 N N . SER A 1 92 ? 5.446 -5.955 -6.183 1.00 83.50 92 SER A N 1
ATOM 681 C CA . SER A 1 92 ? 5.547 -4.723 -5.393 1.00 83.50 92 SER A CA 1
ATOM 682 C C . SER A 1 92 ? 4.403 -4.574 -4.394 1.00 83.50 92 SER A C 1
ATOM 684 O O . SER A 1 92 ? 4.654 -4.173 -3.263 1.00 83.50 92 SER A O 1
ATOM 686 N N . ALA A 1 93 ? 3.173 -4.955 -4.757 1.00 85.25 93 ALA A N 1
ATOM 687 C CA . ALA A 1 93 ? 2.027 -4.888 -3.850 1.00 85.25 93 ALA A CA 1
ATOM 688 C C . ALA A 1 93 ? 2.163 -5.867 -2.668 1.00 85.25 93 ALA A C 1
ATOM 690 O O . ALA A 1 93 ? 1.930 -5.495 -1.517 1.00 85.25 93 ALA A O 1
ATOM 691 N N . VAL A 1 94 ? 2.584 -7.109 -2.935 1.00 87.75 94 VAL A N 1
ATOM 692 C CA . VAL A 1 94 ? 2.837 -8.116 -1.888 1.00 87.75 94 VAL A CA 1
ATOM 693 C C . VAL A 1 94 ? 4.005 -7.685 -1.000 1.00 87.75 94 VAL A C 1
ATOM 695 O O . VAL A 1 94 ? 3.917 -7.770 0.226 1.00 87.75 94 VAL A O 1
ATOM 698 N N . PHE A 1 95 ? 5.090 -7.190 -1.606 1.00 87.12 95 PHE A N 1
ATOM 699 C CA . PHE A 1 95 ? 6.251 -6.695 -0.873 1.00 87.12 95 PHE A CA 1
ATOM 700 C C . PHE A 1 95 ? 5.895 -5.503 0.014 1.00 87.12 95 PHE A C 1
ATOM 702 O O . PHE A 1 95 ? 6.281 -5.511 1.177 1.00 87.12 95 PHE A O 1
ATOM 709 N N . ASN A 1 96 ? 5.136 -4.523 -0.487 1.00 85.88 96 ASN A N 1
ATOM 710 C CA . ASN A 1 96 ? 4.726 -3.360 0.294 1.00 85.88 96 ASN A CA 1
ATOM 711 C C . ASN A 1 96 ? 3.974 -3.787 1.561 1.00 85.88 96 ASN A C 1
ATOM 713 O O . ASN A 1 96 ? 4.386 -3.430 2.661 1.00 85.88 96 ASN A O 1
ATOM 717 N N . ILE A 1 97 ? 2.944 -4.626 1.428 1.00 83.12 97 ILE A N 1
ATOM 718 C CA . ILE A 1 97 ? 2.123 -5.051 2.569 1.00 83.12 97 ILE A CA 1
ATOM 719 C C . ILE A 1 97 ? 2.965 -5.833 3.586 1.00 83.12 97 ILE A C 1
ATOM 721 O O . ILE A 1 97 ? 2.917 -5.548 4.783 1.00 83.12 97 ILE A O 1
ATOM 725 N N . LEU A 1 98 ? 3.774 -6.796 3.129 1.00 86.38 98 LEU A N 1
ATOM 726 C CA . LEU A 1 98 ? 4.623 -7.598 4.015 1.00 86.38 98 LEU A CA 1
ATOM 727 C C . LEU A 1 98 ? 5.706 -6.756 4.698 1.00 86.38 98 LEU A C 1
ATOM 729 O O . LEU A 1 98 ? 5.948 -6.921 5.893 1.00 86.38 98 LEU A O 1
ATOM 733 N N . PHE A 1 99 ? 6.350 -5.858 3.953 1.00 85.75 99 PHE A N 1
ATOM 734 C CA . PHE A 1 99 ? 7.413 -4.999 4.459 1.00 85.75 99 PHE A CA 1
ATOM 735 C C . PHE A 1 99 ? 6.869 -3.974 5.453 1.00 85.75 99 PHE A C 1
ATOM 737 O O . PHE A 1 99 ? 7.417 -3.848 6.544 1.00 85.75 99 PHE A O 1
ATOM 744 N N . VAL A 1 100 ? 5.767 -3.292 5.129 1.00 82.81 100 VAL A N 1
ATOM 745 C CA . VAL A 1 100 ? 5.130 -2.309 6.016 1.00 82.81 100 VAL A CA 1
ATOM 746 C C . VAL A 1 100 ? 4.658 -2.979 7.304 1.00 82.81 100 VAL A C 1
ATOM 748 O O . VAL A 1 100 ? 5.017 -2.519 8.386 1.00 82.81 100 VAL A O 1
ATOM 751 N N . ILE A 1 101 ? 3.927 -4.098 7.225 1.00 82.06 101 ILE A N 1
ATOM 752 C CA . ILE A 1 101 ? 3.462 -4.820 8.421 1.00 82.06 101 ILE A CA 1
ATOM 753 C C . ILE A 1 101 ? 4.650 -5.347 9.236 1.00 82.06 101 ILE A C 1
ATOM 755 O O . ILE A 1 101 ? 4.659 -5.213 10.460 1.00 82.06 101 ILE A O 1
ATOM 759 N N . GLY A 1 102 ? 5.669 -5.908 8.577 1.00 83.69 102 GLY A N 1
ATOM 760 C CA . GLY A 1 102 ? 6.871 -6.423 9.233 1.00 83.69 102 GLY A CA 1
ATOM 761 C C . GLY A 1 102 ? 7.661 -5.334 9.958 1.00 83.69 102 GLY A C 1
ATOM 762 O O . GLY A 1 102 ? 8.037 -5.509 11.115 1.00 83.69 102 GLY A O 1
ATOM 763 N N . MET A 1 103 ? 7.857 -4.180 9.321 1.00 80.81 103 MET A N 1
ATOM 764 C CA . MET A 1 103 ? 8.525 -3.029 9.929 1.00 80.81 103 MET A CA 1
ATOM 765 C C . MET A 1 103 ? 7.696 -2.446 11.076 1.00 80.81 103 MET A C 1
ATOM 767 O O . MET A 1 103 ? 8.241 -2.198 12.148 1.00 80.81 103 MET A O 1
ATOM 771 N N . CYS A 1 104 ? 6.379 -2.308 10.914 1.00 77.56 104 CYS A N 1
ATOM 772 C CA . CYS A 1 104 ? 5.492 -1.898 12.003 1.00 77.56 104 CYS A CA 1
ATOM 773 C C . CYS A 1 104 ? 5.584 -2.855 13.200 1.00 77.56 104 CYS A C 1
ATOM 775 O O . CYS A 1 104 ? 5.664 -2.399 14.336 1.00 77.56 104 CYS A O 1
ATOM 777 N N . ALA A 1 105 ? 5.640 -4.169 12.968 1.00 80.06 105 ALA A N 1
ATOM 778 C CA . ALA A 1 105 ? 5.785 -5.157 14.034 1.00 80.06 105 ALA A CA 1
ATOM 779 C C . ALA A 1 105 ? 7.154 -5.083 14.738 1.00 80.06 105 ALA A C 1
ATOM 781 O O . ALA A 1 105 ? 7.215 -5.229 15.956 1.00 80.06 105 ALA A O 1
ATOM 782 N N . LEU A 1 106 ? 8.240 -4.837 13.996 1.00 83.06 106 LEU A N 1
ATOM 783 C CA . LEU A 1 106 ? 9.596 -4.740 14.552 1.00 83.06 106 LEU A CA 1
ATOM 784 C C . LEU A 1 106 ? 9.837 -3.442 15.333 1.00 83.06 106 LEU A C 1
ATOM 786 O O . LEU A 1 106 ? 10.523 -3.462 16.353 1.00 83.06 106 LEU A O 1
ATOM 790 N N . PHE A 1 107 ? 9.298 -2.319 14.857 1.00 80.38 107 PHE A N 1
ATOM 791 C CA . PHE A 1 107 ? 9.513 -0.999 15.458 1.00 80.38 107 PHE A CA 1
ATOM 792 C C . PHE A 1 107 ? 8.426 -0.595 16.465 1.00 80.38 107 PHE A C 1
ATOM 794 O O . PHE A 1 107 ? 8.603 0.390 17.186 1.00 80.38 107 PHE A O 1
ATOM 801 N N . SER A 1 108 ? 7.327 -1.351 16.578 1.00 75.06 108 SER A N 1
ATOM 802 C CA . SER A 1 108 ? 6.295 -1.086 17.583 1.00 75.06 108 SER A CA 1
ATOM 803 C C . SER A 1 108 ? 6.803 -1.378 18.994 1.00 75.06 108 SER A C 1
ATOM 805 O O . SER A 1 108 ? 7.051 -2.521 19.372 1.00 75.06 108 SER A O 1
ATOM 807 N N . LYS A 1 109 ? 6.897 -0.327 19.814 1.00 63.50 109 LYS A N 1
ATOM 808 C CA . LYS A 1 109 ? 7.212 -0.424 21.252 1.00 63.50 109 LYS A CA 1
ATOM 809 C C . LYS A 1 109 ? 5.981 -0.721 22.117 1.00 63.50 109 LYS A C 1
ATOM 811 O O . LYS A 1 109 ? 6.107 -0.869 23.331 1.00 63.50 109 LYS A O 1
ATOM 816 N N . THR A 1 110 ? 4.793 -0.777 21.519 1.00 66.06 110 THR A N 1
ATOM 817 C CA . THR A 1 110 ? 3.513 -0.984 22.203 1.00 66.06 110 THR A CA 1
ATOM 818 C C . THR A 1 110 ? 2.862 -2.298 21.778 1.00 66.06 110 THR A C 1
ATOM 820 O O . THR A 1 110 ? 3.084 -2.806 20.676 1.00 66.06 110 THR A O 1
ATOM 823 N N . LEU A 1 111 ? 2.046 -2.867 22.673 1.00 60.84 111 LEU A N 1
ATOM 824 C CA . LEU A 1 111 ? 1.236 -4.043 22.364 1.00 60.84 111 LEU A CA 1
ATOM 825 C C . LEU A 1 111 ? 0.141 -3.648 21.367 1.00 60.84 111 LEU A C 1
ATOM 827 O O . LEU A 1 111 ? -0.819 -2.964 21.719 1.00 60.84 111 LEU A O 1
ATOM 831 N N . LEU A 1 112 ? 0.298 -4.091 20.122 1.00 62.38 112 LEU A N 1
ATOM 832 C CA . LEU A 1 112 ? -0.693 -3.949 19.062 1.00 62.38 112 LEU A CA 1
ATOM 833 C C . LEU A 1 112 ? -1.790 -5.002 19.263 1.00 62.38 112 LEU A C 1
ATOM 835 O O . LEU A 1 112 ? -1.643 -6.161 18.876 1.00 62.38 112 LEU A O 1
ATOM 839 N N . THR A 1 113 ? -2.897 -4.616 19.894 1.00 56.09 113 THR A N 1
ATOM 840 C CA . THR A 1 113 ? -4.067 -5.490 20.039 1.00 56.09 113 THR A CA 1
ATOM 841 C C . THR A 1 113 ? -4.851 -5.523 18.729 1.00 56.09 113 THR A C 1
ATOM 843 O O . THR A 1 113 ? -5.792 -4.751 18.549 1.00 56.09 113 THR A O 1
ATOM 846 N N . LEU A 1 114 ? -4.460 -6.397 17.798 1.00 63.03 114 LEU A N 1
ATOM 847 C CA . LEU A 1 114 ? -5.247 -6.640 16.588 1.00 63.03 114 LEU A CA 1
ATOM 848 C C . LEU A 1 114 ? -6.414 -7.577 16.893 1.00 63.03 114 LEU A C 1
ATOM 850 O O . LEU A 1 114 ? -6.253 -8.643 17.492 1.00 63.03 114 LEU A O 1
ATOM 854 N N . THR A 1 115 ? -7.600 -7.194 16.433 1.00 67.69 115 THR A N 1
ATOM 855 C CA . THR A 1 115 ? -8.752 -8.088 16.394 1.00 67.69 115 THR A CA 1
ATOM 856 C C . THR A 1 115 ? -8.484 -9.188 15.365 1.00 67.69 115 THR A C 1
ATOM 858 O O . THR A 1 115 ? -8.138 -8.933 14.213 1.00 67.69 115 THR A O 1
ATOM 861 N N . TRP A 1 116 ? -8.619 -10.448 15.783 1.00 65.50 116 TRP A N 1
ATOM 862 C CA . TRP A 1 116 ? -8.312 -11.594 14.917 1.00 65.50 116 TRP A CA 1
ATOM 863 C C . TRP A 1 116 ? -9.286 -11.716 13.730 1.00 65.50 116 TRP A C 1
ATOM 865 O O . TRP A 1 116 ? -8.916 -12.218 12.673 1.00 65.50 116 TRP A O 1
ATOM 875 N N . TRP A 1 117 ? -10.518 -11.214 13.878 1.00 66.44 117 TRP A N 1
ATOM 876 C CA . TRP A 1 117 ? -11.577 -11.346 12.875 1.00 66.44 117 TRP A CA 1
ATOM 877 C C . TRP A 1 117 ? -11.338 -10.519 11.592 1.00 66.44 117 TRP A C 1
ATOM 879 O O . TRP A 1 117 ? -11.341 -11.119 10.514 1.00 66.44 117 TRP A O 1
ATOM 889 N N . PRO A 1 118 ? -11.053 -9.200 11.647 1.00 70.69 118 PRO A N 1
ATOM 890 C CA . PRO A 1 118 ? -10.683 -8.430 10.455 1.00 70.69 118 PRO A CA 1
ATOM 891 C C . PRO A 1 118 ? -9.390 -8.924 9.806 1.00 70.69 118 PRO A C 1
ATOM 893 O O . PRO A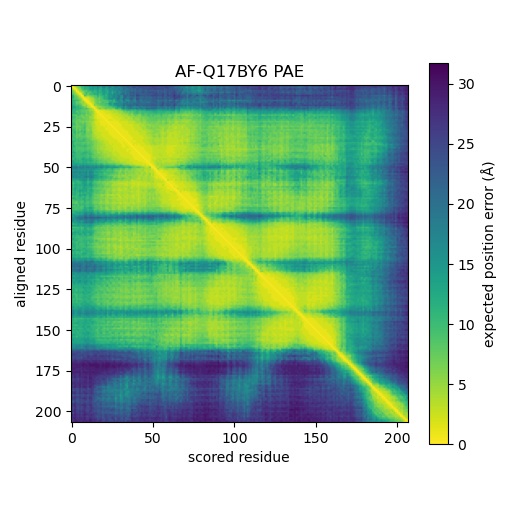 1 118 ? -9.341 -9.061 8.590 1.00 70.69 118 PRO A O 1
ATOM 896 N N . LEU A 1 119 ? -8.380 -9.283 10.607 1.00 75.00 119 LEU A N 1
ATOM 897 C CA . LEU A 1 119 ? -7.102 -9.763 10.079 1.00 75.00 119 LEU A CA 1
ATOM 898 C C . LEU A 1 119 ? -7.263 -11.075 9.302 1.00 75.00 119 LEU A C 1
ATOM 900 O O . LEU A 1 119 ? -6.775 -11.196 8.182 1.00 75.00 119 LEU A O 1
ATOM 904 N N . PHE A 1 120 ? -7.992 -12.045 9.859 1.00 81.25 120 PHE A N 1
ATOM 905 C CA . PHE A 1 120 ? -8.256 -13.306 9.169 1.00 81.25 120 PHE A CA 1
ATOM 906 C C . PHE A 1 120 ? -9.067 -13.097 7.883 1.00 81.25 120 PHE A C 1
ATOM 908 O O . PHE A 1 120 ? -8.762 -13.707 6.854 1.00 81.25 120 PHE A O 1
ATOM 915 N N . ARG A 1 121 ? -10.073 -12.214 7.921 1.00 79.25 121 ARG A N 1
ATOM 916 C CA . ARG A 1 121 ? -10.871 -11.836 6.751 1.00 79.25 121 ARG A CA 1
ATOM 917 C C . ARG A 1 121 ? -9.973 -11.276 5.649 1.00 79.25 121 ARG A C 1
ATOM 919 O O . ARG A 1 121 ? -9.966 -11.822 4.548 1.00 79.25 121 ARG A O 1
ATOM 926 N N . ASP A 1 122 ? -9.196 -10.243 5.949 1.00 82.00 122 ASP A N 1
ATOM 927 C CA . ASP A 1 122 ? -8.387 -9.533 4.959 1.00 82.00 122 ASP A CA 1
ATOM 928 C C . ASP A 1 122 ? -7.299 -10.458 4.376 1.00 82.00 122 ASP A C 1
ATOM 930 O O . ASP A 1 122 ? -7.139 -10.523 3.156 1.00 82.00 122 ASP A O 1
ATOM 934 N N . CYS A 1 123 ? -6.649 -11.288 5.207 1.00 84.75 123 CYS A N 1
ATOM 935 C CA . CYS A 1 123 ? -5.720 -12.323 4.738 1.00 84.75 123 CYS A CA 1
ATOM 936 C C . CYS A 1 123 ? -6.394 -13.345 3.811 1.00 84.75 123 CYS A C 1
ATOM 938 O O . CYS A 1 123 ? -5.827 -13.693 2.777 1.00 84.75 123 CYS A O 1
ATOM 940 N N . THR A 1 124 ? -7.600 -13.814 4.143 1.00 87.50 124 THR A N 1
ATOM 941 C CA . THR A 1 124 ? -8.312 -14.816 3.333 1.00 87.50 124 THR A CA 1
ATOM 942 C C . THR A 1 124 ? -8.686 -14.255 1.963 1.00 87.50 124 THR A C 1
ATOM 944 O O . THR A 1 124 ? -8.410 -14.889 0.946 1.00 87.50 124 THR A O 1
ATOM 947 N N . PHE A 1 125 ? -9.266 -13.051 1.911 1.00 86.25 125 PHE A N 1
ATOM 948 C CA . PHE A 1 125 ? -9.615 -12.402 0.642 1.00 86.25 125 PHE A CA 1
ATOM 949 C C . PHE A 1 125 ? -8.377 -12.100 -0.205 1.00 86.25 125 PHE A C 1
ATOM 951 O O . PHE A 1 125 ? -8.394 -12.312 -1.421 1.00 86.25 125 PHE A O 1
ATOM 958 N N . TYR A 1 126 ? -7.287 -11.668 0.429 1.00 87.62 126 TYR A N 1
ATOM 959 C CA . TYR A 1 126 ? -6.021 -11.433 -0.254 1.00 87.62 126 TYR A CA 1
ATOM 960 C C . TYR A 1 126 ? -5.434 -12.727 -0.838 1.00 87.62 126 TYR A C 1
ATOM 962 O O . TYR A 1 126 ? -5.087 -12.766 -2.017 1.00 87.62 126 TYR A O 1
ATOM 970 N N . SER A 1 127 ? -5.402 -13.819 -0.064 1.00 90.00 127 SER A N 1
ATOM 971 C CA . SER A 1 127 ? -4.951 -15.131 -0.546 1.00 90.00 127 SER A CA 1
ATOM 972 C C . SER A 1 127 ? -5.809 -15.660 -1.696 1.00 90.00 127 SER A C 1
ATOM 974 O O . SER A 1 127 ? -5.257 -16.140 -2.681 1.00 90.00 127 SER A O 1
ATOM 976 N N . VAL A 1 128 ? -7.139 -15.542 -1.622 1.00 91.25 128 VAL A N 1
ATOM 977 C CA . VAL A 1 128 ? -8.042 -15.961 -2.711 1.00 91.25 128 VAL A CA 1
ATOM 978 C C . VAL A 1 128 ? -7.781 -15.157 -3.984 1.00 91.25 128 VAL A C 1
ATOM 980 O O . VAL A 1 128 ? -7.708 -15.736 -5.069 1.00 91.25 128 VAL A O 1
ATOM 983 N N . SER A 1 129 ? -7.592 -13.842 -3.861 1.00 88.44 129 SER A N 1
ATOM 984 C CA . SER A 1 129 ? -7.316 -12.961 -5.002 1.00 88.44 129 SER A CA 1
ATOM 985 C C . SER A 1 129 ? -5.986 -13.316 -5.672 1.00 88.44 129 SER A C 1
ATOM 987 O O . SER A 1 129 ? -5.914 -13.428 -6.893 1.00 88.44 129 SER A O 1
ATOM 989 N N . LEU A 1 130 ? -4.949 -13.577 -4.871 1.00 89.69 130 LEU A N 1
ATOM 990 C CA . LEU A 1 130 ? -3.618 -13.944 -5.350 1.00 89.69 130 LEU A CA 1
ATOM 991 C C . LEU A 1 130 ? -3.610 -15.339 -5.997 1.00 89.69 130 LEU A C 1
ATOM 993 O O . LEU A 1 130 ? -3.031 -15.519 -7.063 1.00 89.69 130 LEU A O 1
ATOM 997 N N . LEU A 1 131 ? -4.306 -16.318 -5.411 1.00 91.88 131 LEU A N 1
ATOM 998 C CA . LEU A 1 131 ? -4.451 -17.656 -5.997 1.00 91.88 131 LEU A CA 1
ATOM 999 C C . LEU A 1 131 ? -5.225 -17.629 -7.320 1.00 91.88 131 LEU A C 1
ATOM 1001 O O . LEU A 1 131 ? -4.827 -18.301 -8.268 1.00 91.88 131 LEU A O 1
ATOM 1005 N N . THR A 1 132 ? -6.300 -16.840 -7.393 1.00 89.75 132 THR A N 1
ATOM 1006 C CA . THR A 1 132 ? -7.088 -16.664 -8.625 1.00 89.75 132 THR A CA 1
ATOM 1007 C C . THR A 1 132 ? -6.237 -16.029 -9.723 1.00 89.75 132 THR A C 1
ATOM 1009 O O . THR A 1 132 ? -6.243 -16.490 -10.859 1.00 89.75 132 THR A O 1
ATOM 1012 N N . LEU A 1 133 ? -5.437 -15.022 -9.370 1.00 87.44 133 LEU A N 1
ATOM 1013 C CA . LEU A 1 133 ? -4.494 -14.398 -10.289 1.00 87.44 133 LEU A CA 1
ATOM 1014 C C . LEU A 1 133 ? -3.431 -15.392 -10.790 1.00 87.44 133 LEU A C 1
ATOM 1016 O O . LEU A 1 133 ? -3.201 -15.471 -11.991 1.00 87.44 133 LEU A O 1
ATOM 1020 N N . ILE A 1 134 ? -2.809 -16.173 -9.896 1.00 88.62 134 ILE A N 1
ATOM 1021 C CA . ILE A 1 134 ? -1.835 -17.214 -10.279 1.00 88.62 134 ILE A CA 1
ATOM 1022 C C . ILE A 1 134 ? -2.472 -18.237 -11.227 1.00 88.62 134 ILE A C 1
ATOM 1024 O O . ILE A 1 134 ? -1.811 -18.719 -12.145 1.00 88.62 134 ILE A O 1
ATOM 1028 N N . TYR A 1 135 ? -3.741 -18.578 -11.003 1.00 90.00 135 TYR A N 1
ATOM 1029 C CA . TYR A 1 135 ? -4.471 -19.510 -11.853 1.00 90.00 135 TYR A CA 1
ATOM 1030 C C . TYR A 1 135 ? -4.640 -18.975 -13.283 1.00 90.00 135 TYR A C 1
ATOM 1032 O O . TYR A 1 135 ? -4.306 -19.699 -14.216 1.00 90.00 135 TYR A O 1
ATOM 1040 N N . PHE A 1 136 ? -5.055 -17.715 -13.462 1.00 86.44 136 PHE A N 1
ATOM 1041 C CA . PHE A 1 136 ? -5.161 -17.086 -14.792 1.00 86.44 136 PHE A CA 1
ATOM 1042 C C . PHE A 1 136 ? -3.800 -16.898 -15.470 1.00 86.44 136 PHE A C 1
ATOM 1044 O O . PHE A 1 136 ? -3.662 -17.055 -16.678 1.00 86.44 136 PHE A O 1
ATOM 1051 N N . PHE A 1 137 ? -2.744 -16.680 -14.686 1.00 84.38 137 PHE A N 1
ATOM 1052 C CA . PHE A 1 137 ? -1.384 -16.603 -15.219 1.00 84.38 137 PHE A CA 1
ATOM 1053 C C . PHE A 1 137 ? -0.870 -17.902 -15.840 1.00 84.38 137 PHE A C 1
ATOM 1055 O O . PHE A 1 137 ? 0.136 -17.879 -16.549 1.00 84.38 137 PHE A O 1
ATOM 1062 N N . ARG A 1 138 ? -1.523 -19.041 -15.588 1.00 82.69 138 ARG A N 1
ATOM 1063 C CA . ARG A 1 138 ? -1.049 -20.332 -16.085 1.00 82.69 138 ARG A CA 1
ATOM 1064 C C . ARG A 1 138 ? -1.055 -20.418 -17.614 1.00 82.69 138 ARG A C 1
ATOM 1066 O O . ARG A 1 138 ? -0.210 -21.118 -18.170 1.00 82.69 138 ARG A O 1
ATOM 1073 N N . ASP A 1 139 ? -1.953 -19.681 -18.260 1.00 82.25 139 ASP A N 1
ATOM 1074 C CA . ASP A 1 139 ? -2.139 -19.703 -19.710 1.00 82.25 139 ASP A CA 1
ATOM 1075 C C . ASP A 1 139 ? -1.318 -18.614 -20.437 1.00 82.25 139 ASP A C 1
ATOM 1077 O O . ASP A 1 139 ? -1.402 -18.492 -21.657 1.00 82.25 139 ASP A O 1
ATOM 1081 N N . ASN A 1 140 ? -0.456 -17.869 -19.715 1.00 77.31 140 ASN A N 1
ATOM 1082 C CA . ASN A 1 140 ? 0.425 -16.800 -20.234 1.00 77.31 140 ASN A CA 1
ATOM 1083 C C . ASN A 1 140 ? -0.294 -15.746 -21.101 1.00 77.31 140 ASN A C 1
ATOM 1085 O O . ASN A 1 140 ? 0.308 -15.120 -21.970 1.00 77.31 140 ASN A O 1
ATOM 1089 N N . SER A 1 141 ? -1.599 -15.566 -20.925 1.00 78.94 141 SER A N 1
ATOM 1090 C CA . SER A 1 141 ? -2.394 -14.569 -21.637 1.00 78.94 141 SER A CA 1
ATOM 1091 C C . SER A 1 141 ? -3.584 -14.207 -20.770 1.00 78.94 141 SER A C 1
ATOM 1093 O O . SER A 1 141 ? -4.358 -15.088 -20.420 1.00 78.94 141 SER A O 1
ATOM 1095 N N . ILE A 1 142 ? -3.709 -12.926 -20.413 1.00 82.00 142 ILE A N 1
ATOM 1096 C CA . ILE A 1 142 ? -4.820 -12.441 -19.591 1.00 82.00 142 ILE A CA 1
ATOM 1097 C C . ILE A 1 142 ? -5.916 -11.915 -20.506 1.00 82.00 142 ILE A C 1
ATOM 1099 O O . ILE A 1 142 ? -5.771 -10.861 -21.133 1.00 82.00 142 ILE A O 1
ATOM 1103 N N . GLU A 1 143 ? -7.032 -12.630 -20.566 1.00 86.88 143 GLU A N 1
ATOM 1104 C CA . GLU A 1 143 ? -8.199 -12.174 -21.305 1.00 86.88 143 GLU A CA 1
ATOM 1105 C C . GLU A 1 143 ? -8.986 -11.118 -20.514 1.00 86.88 143 GLU A C 1
ATOM 1107 O O . GLU A 1 143 ? -8.985 -11.051 -19.282 1.00 86.88 143 GLU A O 1
ATOM 1112 N N . TRP A 1 144 ? -9.723 -10.265 -21.228 1.00 86.69 144 TRP A N 1
ATOM 1113 C CA . TRP A 1 144 ? -10.454 -9.156 -20.604 1.00 86.69 144 TRP A CA 1
ATOM 1114 C C . TRP A 1 144 ? -11.521 -9.621 -19.602 1.00 86.69 144 TRP A C 1
ATOM 1116 O O . TRP A 1 144 ? -11.827 -8.905 -18.647 1.00 86.69 144 TRP A O 1
ATOM 1126 N N . TRP A 1 145 ? -12.069 -10.828 -19.782 1.00 89.12 145 TRP A N 1
ATOM 1127 C CA . TRP A 1 145 ? -13.020 -11.406 -18.835 1.00 89.12 145 TRP A CA 1
ATOM 1128 C C . TRP A 1 145 ? -12.343 -11.884 -17.544 1.00 89.12 145 TRP A C 1
ATOM 1130 O O . TRP A 1 145 ? -12.953 -11.778 -16.486 1.00 89.12 145 TRP A O 1
ATOM 1140 N N . GLU A 1 146 ? -11.086 -12.330 -17.585 1.00 87.69 146 GLU A N 1
ATOM 1141 C CA . GLU A 1 146 ? -10.319 -12.719 -16.393 1.00 87.69 146 GLU A CA 1
ATOM 1142 C C . GLU A 1 146 ? -9.999 -11.492 -15.537 1.00 87.69 146 GLU A C 1
ATOM 1144 O O . GLU A 1 146 ? -10.202 -11.494 -14.319 1.00 87.69 146 GLU A O 1
ATOM 1149 N N . ALA A 1 147 ? -9.608 -10.392 -16.191 1.00 86.44 147 ALA A N 1
ATOM 1150 C CA . ALA A 1 147 ? -9.453 -9.093 -15.543 1.00 86.44 147 ALA A CA 1
ATOM 1151 C C . ALA A 1 147 ? -10.776 -8.605 -14.922 1.00 86.44 147 ALA A C 1
ATOM 1153 O O . ALA A 1 147 ? -10.793 -8.095 -13.800 1.00 86.44 147 ALA A O 1
ATOM 1154 N N . LEU A 1 148 ? -11.901 -8.810 -15.616 1.00 90.94 148 LEU A N 1
ATOM 1155 C CA . LEU A 1 148 ? -13.232 -8.476 -15.112 1.00 90.94 148 LEU A CA 1
ATOM 1156 C C . LEU A 1 148 ? -13.625 -9.347 -13.909 1.00 90.94 148 LEU A C 1
ATOM 1158 O O . LEU A 1 148 ? -14.196 -8.826 -12.954 1.00 90.94 148 LEU A O 1
ATOM 1162 N N . VAL A 1 149 ? -13.284 -10.638 -13.898 1.00 90.12 149 VAL A N 1
ATOM 1163 C CA . VAL A 1 149 ? -13.507 -11.529 -12.746 1.00 90.12 149 VAL A CA 1
ATOM 1164 C C . VAL A 1 149 ? -12.708 -11.059 -11.529 1.00 90.12 149 VAL A C 1
ATOM 1166 O O . VAL A 1 149 ? -13.280 -10.936 -10.445 1.00 90.12 149 VAL A O 1
ATOM 1169 N N . LEU A 1 150 ? -11.425 -10.724 -11.698 1.00 87.56 150 LEU A N 1
ATOM 1170 C CA . LEU A 1 150 ? -10.597 -10.163 -10.621 1.00 87.56 150 LEU A CA 1
ATOM 1171 C C . LEU A 1 150 ? -11.175 -8.843 -10.090 1.00 87.56 150 LEU A C 1
ATOM 1173 O O . LEU A 1 150 ? -11.240 -8.628 -8.878 1.00 87.56 150 LEU A O 1
ATOM 1177 N N . PHE A 1 151 ? -11.666 -7.986 -10.986 1.00 88.50 151 PHE A N 1
ATOM 1178 C CA . PHE A 1 151 ? -12.328 -6.741 -10.610 1.00 88.50 151 PHE A CA 1
ATOM 1179 C C . PHE A 1 151 ? -13.638 -6.988 -9.845 1.00 88.50 151 PHE A C 1
ATOM 1181 O O . PHE A 1 151 ? -13.885 -6.346 -8.825 1.00 88.50 151 PHE A O 1
ATOM 1188 N N . ILE A 1 152 ? -14.461 -7.953 -10.267 1.00 90.31 152 ILE A N 1
ATOM 1189 C CA . ILE A 1 152 ? -15.687 -8.335 -9.550 1.00 90.31 152 ILE A CA 1
ATOM 1190 C C . ILE A 1 152 ? -15.363 -8.860 -8.151 1.00 90.31 152 ILE A C 1
ATOM 1192 O O . ILE A 1 152 ? -16.051 -8.480 -7.207 1.00 90.31 152 ILE A O 1
ATOM 1196 N N . ILE A 1 153 ? -14.329 -9.691 -7.991 1.00 87.69 153 ILE A N 1
ATOM 1197 C CA . ILE A 1 153 ? -13.897 -10.193 -6.676 1.00 87.69 153 ILE A CA 1
ATOM 1198 C C . ILE A 1 153 ? -13.510 -9.024 -5.759 1.00 87.69 153 ILE A C 1
ATOM 1200 O O . ILE A 1 153 ? -13.922 -8.992 -4.599 1.00 87.69 153 ILE A O 1
ATOM 1204 N N . TYR A 1 154 ? -12.797 -8.026 -6.287 1.00 85.44 154 TYR A N 1
ATOM 1205 C CA . TYR A 1 154 ? -12.462 -6.808 -5.548 1.00 85.44 154 TYR A CA 1
ATOM 1206 C C . TYR A 1 154 ? -13.706 -5.999 -5.142 1.00 85.44 154 TYR A C 1
ATOM 1208 O O . TYR A 1 154 ? -13.847 -5.618 -3.978 1.00 85.44 154 TYR A O 1
ATOM 1216 N N . ILE A 1 155 ? -14.649 -5.773 -6.063 1.00 85.50 155 ILE A N 1
ATOM 1217 C CA . ILE A 1 155 ? -15.903 -5.066 -5.756 1.00 85.50 155 ILE A CA 1
ATOM 1218 C C . ILE A 1 155 ? -16.741 -5.854 -4.742 1.00 85.50 155 ILE A C 1
ATOM 1220 O O . ILE A 1 155 ? -17.293 -5.267 -3.812 1.00 85.50 155 ILE A O 1
ATOM 1224 N N . ALA A 1 156 ? -16.803 -7.179 -4.869 1.00 85.44 156 ALA A N 1
ATOM 1225 C CA . ALA A 1 156 ? -17.482 -8.049 -3.918 1.00 85.44 156 ALA A CA 1
ATOM 1226 C C . ALA A 1 156 ? -16.853 -7.951 -2.521 1.00 85.44 156 ALA A C 1
ATOM 1228 O O . ALA A 1 156 ? -17.587 -7.843 -1.540 1.00 85.44 156 ALA A O 1
ATOM 1229 N N . TYR A 1 157 ? -15.521 -7.904 -2.425 1.00 81.62 157 TYR A N 1
ATOM 1230 C CA . TYR A 1 157 ? -14.811 -7.644 -1.173 1.00 81.62 157 TYR A CA 1
ATOM 1231 C C . TYR A 1 157 ? -15.163 -6.268 -0.586 1.00 81.62 157 TYR A C 1
ATOM 1233 O O . TYR A 1 157 ? -15.536 -6.182 0.584 1.00 81.62 157 TYR A O 1
ATOM 1241 N N . ALA A 1 158 ? -15.134 -5.200 -1.389 1.00 75.31 158 ALA A N 1
ATOM 1242 C CA . ALA A 1 158 ? -15.477 -3.851 -0.931 1.00 75.31 158 ALA A CA 1
ATOM 1243 C C . ALA A 1 158 ? -16.934 -3.758 -0.429 1.00 75.31 158 ALA A C 1
ATOM 1245 O O . ALA A 1 158 ? -17.221 -3.139 0.599 1.00 75.31 158 ALA A O 1
ATOM 1246 N N . VAL A 1 159 ? -17.867 -4.422 -1.117 1.00 79.00 159 VAL A N 1
ATOM 1247 C CA . VAL A 1 159 ? -19.274 -4.514 -0.701 1.00 79.00 159 VAL A CA 1
ATOM 1248 C C . VAL A 1 159 ? -19.417 -5.355 0.570 1.00 79.00 159 VAL A C 1
ATOM 1250 O O . VAL A 1 159 ? -20.130 -4.951 1.489 1.00 79.00 159 VAL A O 1
ATOM 1253 N N . PHE A 1 160 ? -18.715 -6.485 0.672 1.00 74.38 160 PHE A N 1
ATOM 1254 C CA . PHE A 1 160 ? -18.706 -7.323 1.872 1.00 74.38 160 PHE A CA 1
ATOM 1255 C C . PHE A 1 160 ? -18.172 -6.558 3.091 1.00 74.38 160 PHE A C 1
ATOM 1257 O O . PHE A 1 160 ? -18.777 -6.605 4.163 1.00 74.38 160 PHE A O 1
ATOM 1264 N N . MET A 1 161 ? -17.105 -5.773 2.919 1.00 66.38 161 MET A N 1
ATOM 1265 C CA . MET A 1 161 ? -16.553 -4.900 3.958 1.00 66.38 161 MET A CA 1
ATOM 1266 C C . MET A 1 161 ? -17.586 -3.872 4.444 1.00 66.38 161 MET A C 1
ATOM 1268 O O . MET A 1 161 ? -17.728 -3.669 5.651 1.00 66.38 161 MET A O 1
ATOM 1272 N N . LYS A 1 162 ? -18.373 -3.290 3.527 1.00 64.50 162 LYS A N 1
ATOM 1273 C CA . LYS A 1 162 ? -19.465 -2.360 3.862 1.00 64.50 162 LYS A CA 1
ATOM 1274 C C . LYS A 1 162 ? -20.556 -3.017 4.719 1.00 64.50 162 LYS A C 1
ATOM 1276 O O . LYS A 1 162 ? -21.073 -2.383 5.634 1.00 64.50 162 LYS A O 1
ATOM 1281 N N . PHE A 1 163 ? -20.901 -4.277 4.453 1.00 63.25 163 PHE A N 1
ATOM 1282 C CA . PHE A 1 163 ? -21.901 -5.017 5.235 1.00 63.25 163 PHE A CA 1
ATOM 1283 C C . PHE A 1 163 ? -21.350 -5.600 6.550 1.00 63.25 163 PHE A C 1
ATOM 1285 O O . PHE A 1 163 ? -22.115 -5.811 7.494 1.00 63.25 163 PHE A O 1
ATOM 1292 N N . ASN A 1 164 ? -20.036 -5.817 6.668 1.00 55.72 164 ASN A N 1
ATOM 1293 C CA . ASN A 1 164 ? -19.437 -6.428 7.860 1.00 55.72 164 ASN A CA 1
ATOM 1294 C C . ASN A 1 164 ? -19.576 -5.571 9.135 1.00 55.72 164 ASN A C 1
ATOM 1296 O O . ASN A 1 164 ? -19.661 -6.128 10.226 1.00 55.72 164 ASN A O 1
ATOM 1300 N N . GLN A 1 165 ? -19.698 -4.244 9.024 1.00 51.91 165 GLN A N 1
ATOM 1301 C CA . GLN A 1 165 ? -19.975 -3.372 10.181 1.00 51.91 165 GLN A CA 1
ATOM 1302 C C . GLN A 1 165 ? -21.318 -3.679 10.859 1.00 51.91 165 GLN A C 1
ATOM 1304 O O . GLN A 1 165 ? -21.488 -3.468 12.061 1.00 51.91 165 GLN A O 1
ATOM 1309 N N . THR A 1 166 ? -22.292 -4.195 10.103 1.00 48.75 166 THR A N 1
ATOM 1310 C CA . THR A 1 166 ? -23.584 -4.632 10.648 1.00 48.75 166 THR A CA 1
ATOM 1311 C C . THR A 1 166 ? -23.454 -5.965 11.394 1.00 48.75 166 THR A C 1
ATOM 1313 O O . THR A 1 166 ? -24.150 -6.182 12.386 1.00 48.75 166 THR A O 1
ATOM 1316 N N . VAL A 1 167 ? -22.521 -6.827 10.975 1.00 49.41 167 VAL A N 1
ATOM 1317 C CA . VAL A 1 167 ? -22.248 -8.132 11.600 1.00 49.41 167 VAL A CA 1
ATOM 1318 C C . VAL A 1 167 ? -21.431 -7.978 12.889 1.00 49.41 167 VAL A C 1
ATOM 1320 O O . VAL A 1 167 ? -21.768 -8.604 13.892 1.00 49.41 167 VAL A O 1
ATOM 1323 N N . GLU A 1 168 ? -20.440 -7.079 12.925 1.00 50.41 168 GLU A N 1
ATOM 1324 C CA . GLU A 1 168 ? -19.700 -6.740 14.158 1.00 50.41 168 GLU A CA 1
ATOM 1325 C C . GLU A 1 168 ? -20.609 -6.145 15.245 1.00 50.41 168 GLU A C 1
ATOM 1327 O O . GLU A 1 168 ? -20.445 -6.456 16.424 1.00 50.41 168 GLU A O 1
ATOM 1332 N N . ARG A 1 169 ? -21.637 -5.373 14.858 1.00 45.38 169 ARG A N 1
ATOM 1333 C CA . ARG A 1 169 ? -22.674 -4.891 15.789 1.00 45.38 169 ARG A CA 1
ATOM 1334 C C . ARG A 1 169 ? -23.622 -5.993 16.275 1.00 45.38 169 ARG A C 1
ATOM 1336 O O . ARG A 1 169 ? -24.075 -5.921 17.414 1.00 45.38 169 ARG A O 1
ATOM 1343 N N . CYS A 1 170 ? -23.921 -7.005 15.455 1.00 39.94 170 CYS A N 1
ATOM 1344 C CA . CYS A 1 170 ? -24.811 -8.111 15.839 1.00 39.94 170 CYS A CA 1
ATOM 1345 C C . CYS A 1 170 ? -24.146 -9.153 16.756 1.00 39.94 170 CYS A C 1
ATOM 1347 O O . CYS A 1 170 ? -24.840 -9.763 17.565 1.00 39.94 170 CYS A O 1
ATOM 1349 N N . CYS A 1 171 ? -22.824 -9.342 16.681 1.00 40.94 171 CYS A N 1
ATOM 1350 C CA . CYS A 1 171 ? -22.105 -10.353 17.473 1.00 40.94 171 CYS A CA 1
ATOM 1351 C C . CYS A 1 171 ? -21.605 -9.883 18.859 1.00 40.94 171 CYS A C 1
ATOM 1353 O O . CYS A 1 171 ? -20.848 -10.603 19.505 1.00 40.94 171 CYS A O 1
ATOM 1355 N N . GLY A 1 172 ? -22.050 -8.728 19.373 1.00 47.81 172 GLY A N 1
ATOM 1356 C CA . GLY A 1 172 ? -21.960 -8.419 20.811 1.00 47.81 172 GLY A CA 1
ATOM 1357 C C . GLY A 1 172 ? -20.544 -8.302 21.404 1.00 47.81 172 GLY A C 1
ATOM 1358 O O . GLY A 1 172 ? -20.299 -8.794 22.506 1.00 47.81 172 GLY A O 1
ATOM 1359 N N . GLY A 1 173 ? -19.613 -7.635 20.718 1.00 37.97 173 GLY A N 1
ATOM 1360 C CA . GLY A 1 173 ? -18.265 -7.350 21.226 1.00 37.97 173 GLY A CA 1
ATOM 1361 C C . GLY A 1 173 ? -18.067 -5.870 21.558 1.00 37.97 173 GLY A C 1
ATOM 1362 O O . GLY A 1 173 ? -18.138 -5.028 20.677 1.00 37.97 173 GLY A O 1
ATOM 1363 N N . LYS A 1 174 ? -17.843 -5.580 22.845 1.00 39.34 174 LYS A N 1
ATOM 1364 C CA . LYS A 1 174 ? -17.537 -4.287 23.494 1.00 39.34 174 LYS A CA 1
ATOM 1365 C C . LYS A 1 174 ? -16.821 -3.229 22.637 1.00 39.34 174 LYS A C 1
ATOM 1367 O O . LYS A 1 174 ? -15.900 -3.547 21.899 1.00 39.34 174 LYS A O 1
ATOM 1372 N N . ASN A 1 175 ? -17.165 -1.965 22.919 1.00 41.69 175 ASN A N 1
ATOM 1373 C CA . ASN A 1 175 ? -16.423 -0.742 22.589 1.00 41.69 175 ASN A CA 1
ATOM 1374 C C . ASN A 1 175 ? -14.900 -0.968 22.603 1.00 41.69 175 ASN A C 1
ATOM 1376 O O . ASN A 1 175 ? -14.287 -0.973 23.673 1.00 41.69 175 ASN A O 1
ATOM 1380 N N . ILE A 1 176 ? -14.287 -1.124 21.435 1.00 43.22 176 ILE A N 1
ATOM 1381 C CA . ILE A 1 176 ? -12.846 -0.958 21.286 1.00 43.22 176 ILE A CA 1
ATOM 1382 C C . ILE A 1 176 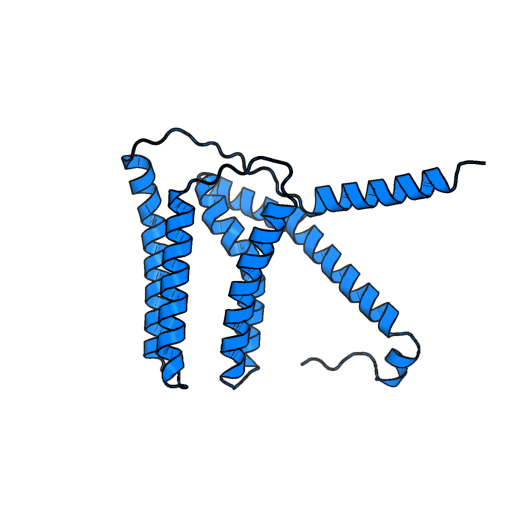? -12.689 0.425 20.683 1.00 43.22 176 ILE A C 1
ATOM 1384 O O . ILE A 1 176 ? -12.684 0.607 19.479 1.00 43.22 176 ILE A O 1
ATOM 1388 N N . CYS A 1 177 ? -12.623 1.420 21.564 1.00 37.84 177 CYS A N 1
ATOM 1389 C CA . CYS A 1 177 ? -12.015 2.695 21.230 1.00 37.84 177 CYS A CA 1
ATOM 1390 C C . CYS A 1 177 ? -10.514 2.423 21.081 1.00 37.84 177 CYS A C 1
ATOM 1392 O O . CYS A 1 177 ? -9.730 2.634 22.008 1.00 37.84 177 CYS A O 1
ATOM 1394 N N . SER A 1 178 ? -10.114 1.865 19.939 1.00 40.34 178 SER A N 1
ATOM 1395 C CA . SER A 1 178 ? -8.727 1.916 19.507 1.00 40.34 178 SER A CA 1
ATOM 1396 C C . SER A 1 178 ? -8.487 3.333 19.034 1.00 40.34 178 SER A C 1
ATOM 1398 O O . SER A 1 178 ? -8.587 3.650 17.855 1.00 40.34 178 SER A O 1
ATOM 1400 N N . ARG A 1 179 ? -8.164 4.209 19.986 1.00 37.72 179 ARG A N 1
ATOM 1401 C CA . ARG A 1 179 ? -7.449 5.436 19.675 1.00 37.72 179 ARG A CA 1
ATOM 1402 C C . ARG A 1 179 ? -6.188 5.000 18.945 1.00 37.72 179 ARG A C 1
ATOM 1404 O O . ARG A 1 179 ? -5.257 4.546 19.608 1.00 37.72 179 ARG A O 1
ATOM 1411 N N . PHE A 1 180 ? -6.205 5.043 17.611 1.00 39.50 180 PHE A N 1
ATOM 1412 C CA . PHE A 1 180 ? -5.040 4.743 16.791 1.00 39.50 180 PHE A CA 1
ATOM 1413 C C . PHE A 1 180 ? -3.902 5.579 17.380 1.00 39.50 180 PHE A C 1
ATOM 1415 O O . PHE A 1 180 ? -3.998 6.814 17.381 1.00 39.50 180 PHE A O 1
ATOM 1422 N N . PRO A 1 181 ? -2.874 4.962 17.993 1.00 38.44 181 PRO A N 1
ATOM 1423 C CA . PRO A 1 181 ? -1.700 5.727 18.342 1.00 38.44 181 PRO A CA 1
ATOM 1424 C C . PRO A 1 181 ? -1.208 6.287 17.015 1.00 38.44 181 PRO A C 1
ATOM 1426 O O . PRO A 1 181 ? -1.051 5.541 16.051 1.00 38.44 181 PRO A O 1
ATOM 1429 N N . ARG A 1 182 ? -1.071 7.612 16.943 1.00 41.31 182 ARG A N 1
ATOM 1430 C CA . ARG A 1 182 ? -0.514 8.307 15.786 1.00 41.31 182 ARG A CA 1
ATOM 1431 C C . ARG A 1 182 ? 0.816 7.611 15.486 1.00 41.31 182 ARG A C 1
ATOM 1433 O O . ARG A 1 182 ? 1.756 7.770 16.263 1.00 41.31 182 ARG A O 1
ATOM 1440 N N . VAL A 1 183 ? 0.882 6.773 14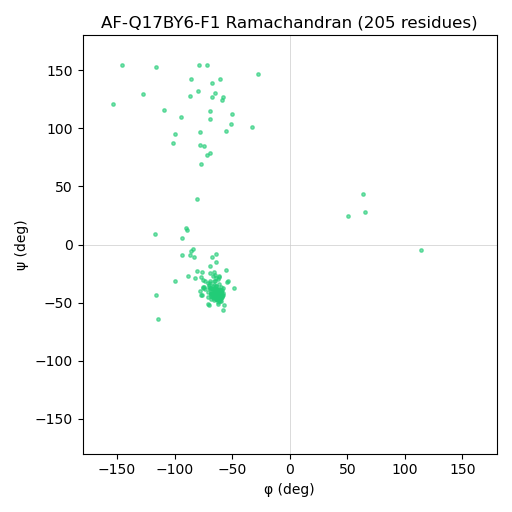.448 1.00 47.62 183 VAL A N 1
ATOM 1441 C CA . VAL A 1 183 ? 2.135 6.129 14.032 1.00 47.62 183 VAL A CA 1
ATOM 1442 C C . VAL A 1 183 ? 2.915 7.201 13.285 1.00 47.62 183 VAL A C 1
ATOM 1444 O O . VAL A 1 183 ? 3.029 7.187 12.065 1.00 47.62 183 VAL A O 1
ATOM 1447 N N . GLY A 1 184 ? 3.378 8.198 14.037 1.00 43.03 184 GLY A N 1
ATOM 1448 C CA . GLY A 1 184 ? 4.248 9.250 13.550 1.00 43.03 184 GLY A CA 1
ATOM 1449 C C . GLY A 1 184 ? 5.617 8.638 13.324 1.00 43.03 184 GLY A C 1
ATOM 1450 O O . GLY A 1 184 ? 6.519 8.819 14.138 1.00 43.03 184 GLY A O 1
ATOM 1451 N N . PHE A 1 185 ? 5.772 7.901 12.225 1.00 41.75 185 PHE A N 1
ATOM 1452 C CA . PHE A 1 185 ? 7.048 7.319 11.810 1.00 41.75 185 PHE A CA 1
ATOM 1453 C C . PHE A 1 185 ? 8.131 8.414 11.738 1.00 41.75 185 PHE A C 1
ATOM 1455 O O . PHE A 1 185 ? 9.289 8.175 12.067 1.00 41.75 185 PHE A O 1
ATOM 1462 N N . VAL A 1 186 ? 7.735 9.654 11.410 1.00 43.69 186 VAL A N 1
ATOM 1463 C CA . VAL A 1 186 ? 8.596 10.847 11.395 1.00 43.69 186 VAL A CA 1
ATOM 1464 C C . VAL A 1 186 ? 8.774 11.477 12.782 1.00 43.69 186 VAL A C 1
ATOM 1466 O O . VAL A 1 186 ? 9.832 12.037 13.043 1.00 43.69 186 VAL A O 1
ATOM 1469 N N . SER A 1 187 ? 7.818 11.356 13.708 1.00 42.34 187 SER A N 1
ATOM 1470 C CA . SER A 1 187 ? 7.991 11.833 15.094 1.00 42.34 187 SER A CA 1
ATOM 1471 C C . SER A 1 187 ? 9.090 11.044 15.817 1.00 42.34 187 SER A C 1
ATOM 1473 O O . SER A 1 187 ? 9.956 11.636 16.462 1.00 42.34 187 SER A O 1
ATOM 1475 N N . ASP A 1 188 ? 9.117 9.720 15.633 1.00 45.31 188 ASP A N 1
ATOM 1476 C CA . ASP A 1 188 ? 10.209 8.868 16.114 1.00 45.31 188 ASP A CA 1
ATOM 1477 C C . ASP A 1 188 ? 11.513 9.125 15.337 1.00 45.31 188 ASP A C 1
ATOM 1479 O O . ASP A 1 188 ? 12.578 9.183 15.947 1.00 45.31 188 ASP A O 1
ATOM 1483 N N . LEU A 1 189 ? 11.462 9.372 14.020 1.00 43.03 189 LEU A N 1
ATOM 1484 C CA . LEU A 1 189 ? 12.664 9.672 13.228 1.00 43.03 189 LEU A CA 1
ATOM 1485 C C . LEU A 1 189 ? 13.273 11.043 13.557 1.00 43.03 189 LEU A C 1
ATOM 1487 O O . LEU A 1 189 ? 14.489 11.156 13.624 1.00 43.03 189 LEU A O 1
ATOM 1491 N N . SER A 1 190 ? 12.455 12.066 13.804 1.00 41.78 190 SER A N 1
ATOM 1492 C CA . SER A 1 190 ? 12.866 13.402 14.252 1.00 41.78 190 SER A CA 1
ATOM 1493 C C . SER A 1 190 ? 13.380 13.363 15.692 1.00 41.78 190 SER A C 1
ATOM 1495 O O . SER A 1 190 ? 14.377 14.008 16.009 1.00 41.78 190 SER A O 1
ATOM 1497 N N . SER A 1 191 ? 12.799 12.515 16.552 1.00 42.25 191 SER A N 1
ATOM 1498 C CA . SER A 1 191 ? 13.348 12.223 17.882 1.00 42.25 191 SER A CA 1
ATOM 1499 C C . SER A 1 191 ? 14.703 11.505 17.799 1.00 42.25 191 SER A C 1
ATOM 1501 O O . SER A 1 191 ? 15.628 11.853 18.533 1.00 42.25 191 SER A O 1
ATOM 1503 N N . ILE A 1 192 ? 14.878 10.571 16.857 1.00 48.12 192 ILE A N 1
ATOM 1504 C CA . ILE A 1 192 ? 16.155 9.892 16.584 1.00 48.12 192 ILE A CA 1
ATOM 1505 C C . ILE A 1 192 ? 17.183 10.867 15.987 1.00 48.12 192 ILE A C 1
ATOM 1507 O O . ILE A 1 192 ? 18.318 10.901 16.454 1.00 48.12 192 ILE A O 1
ATOM 1511 N N . TYR A 1 193 ? 16.805 11.710 15.024 1.00 45.44 193 TYR A N 1
ATOM 1512 C CA . TYR A 1 193 ? 17.685 12.722 14.426 1.00 45.44 193 TYR A CA 1
ATOM 1513 C C . TYR A 1 193 ? 18.087 13.791 15.450 1.00 45.44 193 TYR A C 1
ATOM 1515 O O . TYR A 1 193 ? 19.257 14.156 15.536 1.00 45.44 193 TYR A O 1
ATOM 1523 N N . GLY A 1 194 ? 17.145 14.232 16.287 1.00 44.84 194 GLY A N 1
ATOM 1524 C CA . GLY A 1 194 ? 17.394 15.126 17.414 1.00 44.84 194 GLY A CA 1
ATOM 1525 C C . GLY A 1 194 ? 18.322 14.499 18.454 1.00 44.84 194 GLY A C 1
ATOM 1526 O O . GLY A 1 194 ? 19.268 15.146 18.884 1.00 44.84 194 GLY A O 1
ATOM 1527 N N . THR A 1 195 ? 18.140 13.218 18.786 1.00 49.88 195 THR A N 1
ATOM 1528 C CA . THR A 1 195 ? 19.027 12.485 19.710 1.00 49.88 195 THR A CA 1
ATOM 1529 C C . THR A 1 195 ? 20.434 12.288 19.128 1.00 49.88 195 THR A C 1
ATOM 1531 O O . THR A 1 195 ? 21.418 12.373 19.861 1.00 49.88 195 THR A O 1
ATOM 1534 N N . ILE A 1 196 ? 20.563 12.073 17.814 1.00 46.66 196 ILE A N 1
ATOM 1535 C CA . ILE A 1 196 ? 21.859 11.941 17.124 1.00 46.66 196 ILE A CA 1
ATOM 1536 C C . ILE A 1 196 ? 22.592 13.290 17.050 1.00 46.66 196 ILE A C 1
ATOM 1538 O O . ILE A 1 196 ? 23.804 13.337 17.267 1.00 46.66 196 ILE A O 1
ATOM 1542 N N . ILE A 1 197 ? 21.883 14.392 16.786 1.00 49.38 197 ILE A N 1
ATOM 1543 C CA . ILE A 1 197 ? 22.471 15.740 16.754 1.00 49.38 197 ILE A CA 1
ATOM 1544 C C . ILE A 1 197 ? 22.839 16.213 18.170 1.00 49.38 197 ILE A C 1
ATOM 1546 O O . ILE A 1 197 ? 23.963 16.669 18.371 1.00 49.38 197 ILE A O 1
ATOM 1550 N N . ASP A 1 198 ? 21.969 16.030 19.168 1.00 44.72 198 ASP A N 1
ATOM 1551 C CA . ASP A 1 198 ? 22.252 16.380 20.572 1.00 44.72 198 ASP A CA 1
ATOM 1552 C C . ASP A 1 198 ? 23.399 15.523 21.140 1.00 44.72 198 ASP A C 1
ATOM 1554 O O . ASP A 1 198 ? 24.308 16.038 21.791 1.00 44.72 198 ASP A O 1
ATOM 1558 N N . GLY A 1 199 ? 23.441 14.229 20.792 1.00 49.53 199 GLY A N 1
ATOM 1559 C CA . GLY A 1 199 ? 24.531 13.314 21.141 1.00 49.53 199 GLY A CA 1
ATOM 1560 C C . GLY A 1 199 ? 25.877 13.688 20.510 1.00 49.53 199 GLY A C 1
ATOM 1561 O O . GLY A 1 199 ? 26.913 13.592 21.168 1.00 49.53 199 GLY A O 1
ATOM 1562 N N . THR A 1 200 ? 25.876 14.176 19.266 1.00 48.38 200 THR A N 1
ATOM 1563 C CA . THR A 1 200 ? 27.093 14.617 18.559 1.00 48.38 200 THR A CA 1
ATOM 1564 C C . THR A 1 200 ? 27.590 15.974 19.079 1.00 48.38 200 THR A C 1
ATOM 1566 O O . THR A 1 200 ? 28.794 16.164 19.244 1.00 48.38 200 THR A O 1
ATOM 1569 N N . ILE A 1 201 ? 26.686 16.898 19.426 1.00 51.47 201 ILE A N 1
ATOM 1570 C CA . ILE A 1 201 ? 27.028 18.194 20.039 1.00 51.47 201 ILE A CA 1
ATOM 1571 C C . ILE A 1 201 ? 27.572 18.005 21.466 1.00 51.47 201 ILE A C 1
ATOM 1573 O O . ILE A 1 201 ? 28.542 18.667 21.840 1.00 51.47 201 ILE A O 1
ATOM 1577 N N . LYS A 1 202 ? 27.029 17.060 22.249 1.00 45.19 202 LYS A N 1
ATOM 1578 C CA . LYS A 1 202 ? 27.567 16.696 23.576 1.00 45.19 202 LYS A CA 1
ATOM 1579 C C . LYS A 1 202 ? 28.949 16.051 23.517 1.00 45.19 202 LYS A C 1
ATOM 1581 O O . LYS A 1 202 ? 29.757 16.291 24.407 1.00 45.19 202 LYS A O 1
ATOM 1586 N N . MET A 1 203 ? 29.246 15.264 22.480 1.00 49.50 203 MET A N 1
ATOM 1587 C CA . MET A 1 203 ? 30.580 14.676 22.298 1.00 49.50 203 MET A CA 1
ATOM 1588 C C . MET A 1 203 ? 31.625 15.676 21.780 1.00 49.50 203 MET A C 1
ATOM 1590 O O . MET A 1 203 ? 32.806 15.492 22.047 1.00 49.50 203 MET A O 1
ATOM 1594 N N . ALA A 1 204 ? 31.213 16.757 21.110 1.00 45.66 204 ALA A N 1
ATOM 1595 C CA . ALA A 1 204 ? 32.105 17.838 20.673 1.00 45.66 204 ALA A CA 1
ATOM 1596 C C . ALA A 1 204 ? 32.348 18.933 21.740 1.00 45.66 204 ALA A C 1
ATOM 1598 O O . ALA A 1 204 ? 33.145 19.839 21.511 1.00 45.66 204 ALA A O 1
ATOM 1599 N N . SER A 1 205 ? 31.654 18.875 22.884 1.00 42.47 205 SER A N 1
ATOM 1600 C CA . SER A 1 205 ? 31.713 19.871 23.973 1.00 42.47 205 SER A CA 1
ATOM 1601 C C . SER A 1 205 ? 32.253 19.322 25.303 1.00 42.47 205 SER A C 1
ATOM 1603 O O . 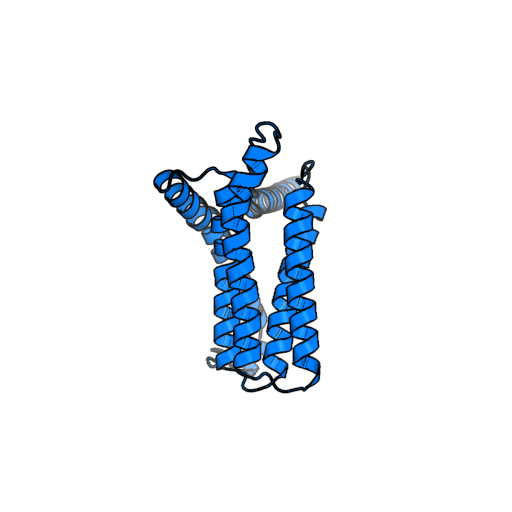SER A 1 205 ? 32.222 20.019 26.318 1.00 42.47 205 SER A O 1
ATOM 1605 N N . LEU A 1 206 ? 32.784 18.096 25.302 1.00 42.75 206 LEU A N 1
ATOM 1606 C CA . LEU A 1 206 ? 33.603 17.564 26.392 1.00 42.75 206 LEU A CA 1
ATOM 1607 C C . LEU A 1 206 ? 35.074 17.981 26.156 1.00 42.75 206 LEU A C 1
ATOM 1609 O O . LEU A 1 206 ? 35.555 17.788 25.039 1.00 42.75 206 LEU A O 1
ATOM 1613 N N . PRO A 1 207 ? 35.744 18.601 27.148 1.00 49.88 207 PRO A N 1
ATOM 1614 C CA . PRO A 1 207 ? 37.074 19.207 27.007 1.00 49.88 207 PRO A CA 1
ATOM 1615 C C . PRO A 1 207 ? 38.210 18.200 26.800 1.00 49.88 207 PRO A C 1
ATOM 1617 O O . PRO A 1 207 ? 38.097 17.057 27.300 1.00 49.88 207 PRO A O 1
#

Secondary structure (DSSP, 8-state):
-PPPSS-HHHIIIIIHHHHHHHHHHHHHHHHHHIIIIIHHHHHHHHHHHT--HHHHIIIIIHHHHHHHHHHHHHHHHHH--SHHHHHHHHHHHHHHHHHHHHHHHHH--S-----HHHHHHHHHHHHHHHHHHHHHGGGT---HHHHHHHHHHHHHHHHHHHHHHHHHHHTT------------HHHHHHHHHHHHHHHHHHHTS--

=== Feature glossary ===
Legend for the data blocks above and below:

— What the protein is —

The amino-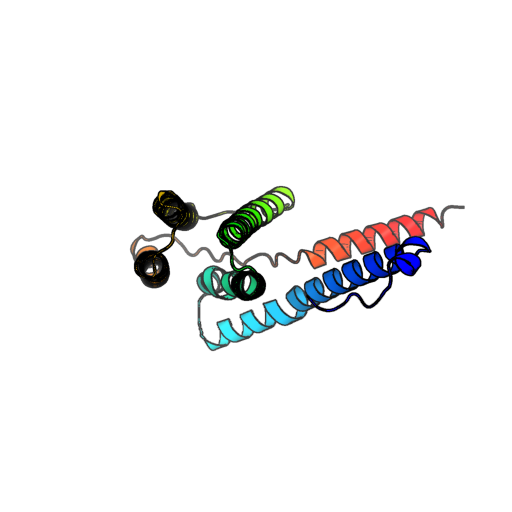acid sequence is the protein's primary structure: the linear order of residues from the N-terminus to the C-terminus, written in one-letter code. Everything else here — the 3D coordinates, the secondary structure, the domain annotations — is ultimately a consequence of this string.

Functional annotations link the protein to curated databases. InterPro entries identify conserved domains and families by matching the sequence against member-database signatures (Pfam, PROSITE, CDD, …). Gene Ontology (GO) terms describe molecular function, biological process, and cellular component in a controlled vocabulary. CATH places the structure in a hierarchical fold classification (Class/Architecture/Topology/Homologous-superfamily). The organism is the source species.

— Where its atoms are —

Atomic coordinates in PDBx/mmCIF format — the same representation the Protein Data Bank distributes. Each line of the _atom_site loop places one backbone atom in Cartesian space (units: ångströms, origin: arbitrary).

The six renders are orthographic views along the three Cartesian axes in both directions. Representation (cartoon, sticks, or surface) and color scheme (sequence-rainbow or by-chain) vary across proteins so the training set covers all the common visualization conventions.

— Local backbone conformation —

Eight-state secondary structure (DSSP): H is the canonical α-helix, G the tighter 3₁₀-helix, I the wider π-helix; E/B are β-structure, T and S are turns and bends, and '-' is everything else. DSSP derives these from the pattern of main-chain N–H···O=C hydrogen bonds, not from the sequence.

Three-state secondary structure (P-SEA) collapses the eight DSSP classes into helix (a), strand (b), and coil (c). P-SEA assigns these from Cα geometry alone — distances and angles — without requiring backbone oxygens, so it works on any Cα trace.

φ (phi) and ψ (psi) are the two rotat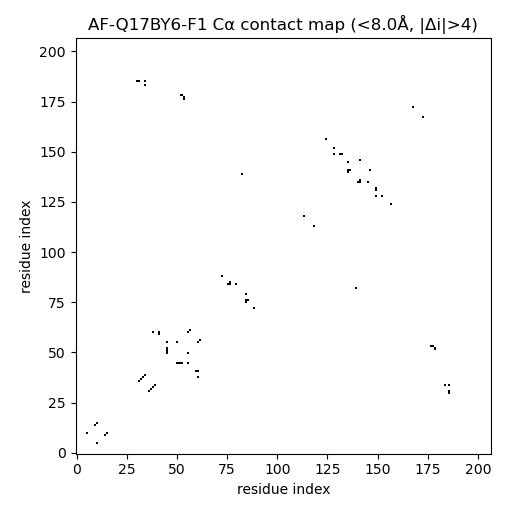able backbone dihedrals per residue: φ is the C(i-1)–N–Cα–C torsion, ψ is the N–Cα–C–N(i+1) torsion, both in degrees on (−180°, 180°]. α-helical residues cluster near (−60°, −45°); β-strand residues near (−120°, +130°). A Ramachandran plot is simply a scatter of (φ, ψ) for every residue.

— Global shape and packing —

The geometric summary reports three shape descriptors. Rg (radius of gyration) measures how spread out the Cα atoms are about their centre of mass; compact globular proteins have small Rg, elongated or unfolded ones large. Cα contacts (<8 Å, |i−j|>4) count long-range residue pairs in spatial proximity — high for tightly packed folds, near zero for rods or random coil. The bounding-box extents give the protein's footprint along x, y, z in Å.

SASA measures how much of the protein is reachable by solvent. It is computed by rolling a water-sized probe over the atomic surface and summing the exposed area (Å²). Per-residue SASA distinguishes core (buried, low SASA) from surface (exposed, high SASA) residues; total SASA is a whole-molecule size measure.

Plot images: a contact map (which residues are close in 3D, as an N×N binary image), a Ramachandran scatter (backbone torsion angles, revealing secondary-structure composition at a glance), and — for AlphaFold structures — a PAE heatmap (pairwise prediction confidence).

— Structural neighborhood —

A 3Di character summarizes, for each residue, the relative orientation of the Cα frame of its nearest spatial neighbor. Because it encodes fold topology rather than chemistry, 3Di alignments detect remote structural similarity that sequence alignment misses.

The Foldseek neighbor list gives the closest experimentally determined structures in the PDB, ranked by structural alignment. TM-score near 1 means near-identical fold; near 0.3 means only rough topology match. This is how one finds what a novel AlphaFold prediction most resembles in the solved-structure universe.

— Confidence and disorder —

For AlphaFold models, the B-factor field carries pLDDT — the model's own estimate of local accuracy on a 0–100 scale. Regions with pLDDT<50 should be treated as essentially unmodeled; they often correspond to intrinsically disordered segments.

Crystallographic B-factors measure how much each atom's electron density is smeared out, in Å². They rise in mobile loops and surface residues and fall in the buried interior. In AlphaFold models this column is repurposed to hold pLDDT instead.

Predicted Aligned Error (PAE) is an AlphaFold confidence matrix: entry (i, j) is the expected error in the position of residue j, in ångströms, when the prediction is superimposed on the true structure at residue i. Low PAE within a block of residues means that block is internally rigid and well-predicted; high PAE between two blocks means their relative placement is uncertain even if each block individually is confident.